Protein AF-A0A1E1VZU5-F1 (afdb_monomer_lite)

Sequence (219 aa):
ENIARAKTIVSRLTANGGTNIASALNVAVDLIQKGIGWTPETTPANATSDNEAPRALPQEEKTAETTTETPKVEKPEQTELTKPDNKDDDKIKLEPIIIFLTDGDPTVGETDPARIITRLSEKNYGENKATIFSLAFGEDADRKFLRKLSLRNEGFMRHIYEAADAALQLRDFYRQVSSPLLADVHFQYPKDQVKEGSVTKNKFRAVYAGSETVVAGYP

Radius of gyration: 27.51 Å; chains: 1; bounding box: 80×67×63 Å

Organism: Pectinophora gossypiella (NCBI:txid13191)

Secondary structure (DSSP, 8-state):
-HHHHHHHHHTT----S---HHHHHHHHHHHHHT-TTPPP----S---------------------------------------------------EEEEEESS---SS---HHHHHHHHHHHS-STTPPEEEEEEETTTS-HHHHHHHHHHTT--EEEE-SSTTHHHHHHHHHHHHSS-SEEEEE----TTTS-TTT----EEEEE-TT---------

Foldseek 3Di:
DVVVVVVVVVVPDDDDDFAAPLVVLLVVLVVLVCPPPDDPPPDDDDDDDDDDDDDDDDDDDDDDDDDDDDDDDDDDDDDDDDDDPPPDPPPPQDAAAAEEEDQAAGDDDDRPLVVSLVVSLVSQDDPRRHQYEYEHEDDHYPLVSRQSSRVSRVHGYDYAYPDPCSVVVVVVVCVQAVDFPDAFFADDDDCVFFPPPQKDDRTDGGHTHPDDDDIDTHD

Structure (mmCIF, N/CA/C/O backbone):
data_AF-A0A1E1VZU5-F1
#
_entry.id   AF-A0A1E1VZU5-F1
#
loop_
_atom_site.group_PDB
_atom_site.id
_atom_site.type_symbol
_atom_site.label_atom_id
_atom_site.label_alt_id
_atom_site.label_comp_id
_atom_site.label_asym_id
_atom_site.label_entity_id
_atom_site.label_seq_id
_atom_site.pdbx_PDB_ins_code
_atom_site.Cartn_x
_atom_site.Cartn_y
_atom_site.Cartn_z
_atom_site.occupancy
_atom_site.B_iso_or_equiv
_atom_site.auth_seq_id
_atom_site.auth_comp_id
_atom_site.auth_asym_id
_atom_site.auth_atom_id
_atom_site.pdbx_PDB_model_num
ATOM 1 N N . GLU A 1 1 ? -16.166 3.015 -21.936 1.00 89.38 1 GLU A N 1
ATOM 2 C CA . GLU A 1 1 ? -15.075 3.821 -22.531 1.00 89.38 1 GLU A CA 1
ATOM 3 C C . GLU A 1 1 ? -13.782 3.788 -21.705 1.00 89.38 1 GLU A C 1
ATOM 5 O O . GLU A 1 1 ? -12.844 3.119 -22.121 1.00 89.38 1 GLU A O 1
ATOM 10 N N . ASN A 1 2 ? -13.729 4.414 -20.521 1.00 89.56 2 ASN A N 1
ATOM 11 C CA . ASN A 1 2 ? -12.487 4.640 -19.751 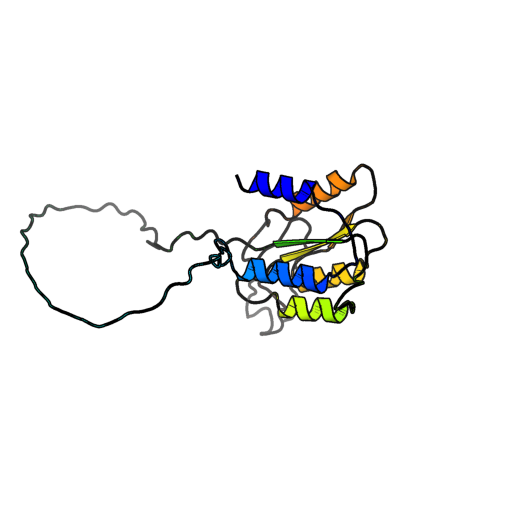1.00 89.56 2 ASN A CA 1
ATOM 12 C C . ASN A 1 2 ? -11.603 3.397 -19.506 1.00 89.56 2 ASN A C 1
ATOM 14 O O . ASN A 1 2 ? -10.387 3.490 -19.640 1.00 89.56 2 ASN A O 1
ATOM 18 N N . ILE A 1 3 ? -12.187 2.220 -19.241 1.00 91.38 3 ILE A N 1
ATOM 19 C CA . ILE A 1 3 ? -11.435 0.957 -19.066 1.00 91.38 3 ILE A CA 1
ATOM 20 C C . ILE A 1 3 ? -10.610 0.597 -20.318 1.00 91.38 3 ILE A C 1
ATOM 22 O O . ILE A 1 3 ? -9.498 0.087 -20.197 1.00 91.38 3 ILE A O 1
ATOM 26 N N . ALA A 1 4 ? -11.118 0.879 -21.523 1.00 92.44 4 ALA A N 1
ATOM 27 C CA . ALA A 1 4 ? -10.384 0.634 -22.764 1.00 92.44 4 ALA A CA 1
ATOM 28 C C . ALA A 1 4 ? -9.207 1.612 -22.917 1.00 92.44 4 ALA A C 1
ATOM 30 O O . ALA A 1 4 ? -8.098 1.174 -23.212 1.00 92.44 4 ALA A O 1
ATOM 31 N N . ARG A 1 5 ? -9.412 2.906 -22.612 1.00 93.00 5 ARG A N 1
ATOM 32 C CA . ARG A 1 5 ? -8.326 3.904 -22.569 1.00 93.00 5 ARG A CA 1
ATOM 33 C C . ARG A 1 5 ? -7.227 3.495 -21.584 1.00 93.00 5 ARG A C 1
ATOM 35 O O . ARG A 1 5 ? -6.059 3.503 -21.954 1.00 93.00 5 ARG A O 1
ATOM 42 N N . ALA A 1 6 ? -7.596 3.070 -20.374 1.00 91.25 6 ALA A N 1
ATOM 43 C CA . ALA A 1 6 ? -6.648 2.605 -19.361 1.00 91.25 6 ALA A CA 1
ATOM 44 C C . ALA A 1 6 ? -5.824 1.397 -19.846 1.00 91.25 6 ALA A C 1
ATOM 46 O O . ALA A 1 6 ? -4.600 1.415 -19.741 1.00 91.25 6 ALA A O 1
ATOM 47 N N . LYS A 1 7 ? -6.465 0.390 -20.461 1.00 92.38 7 LYS A N 1
ATOM 48 C CA . LYS A 1 7 ? -5.762 -0.751 -21.078 1.00 92.38 7 LYS A CA 1
ATOM 49 C C . LYS A 1 7 ? -4.765 -0.307 -22.156 1.00 92.38 7 LYS A C 1
ATOM 51 O O . LYS A 1 7 ? -3.635 -0.782 -22.149 1.00 92.38 7 LYS A O 1
ATOM 56 N N . THR A 1 8 ? -5.153 0.622 -23.035 1.00 92.88 8 THR A N 1
ATOM 57 C CA . THR A 1 8 ? -4.277 1.169 -24.089 1.00 92.88 8 THR A CA 1
ATOM 58 C C . THR A 1 8 ? -3.113 2.001 -23.542 1.00 92.88 8 THR A C 1
ATOM 60 O O . THR A 1 8 ? -2.052 2.023 -24.161 1.00 92.88 8 THR A O 1
ATOM 63 N N . ILE A 1 9 ? -3.283 2.679 -22.402 1.00 92.50 9 ILE A N 1
ATOM 64 C CA . ILE A 1 9 ? -2.186 3.379 -21.715 1.00 92.50 9 ILE A CA 1
ATOM 65 C C . ILE A 1 9 ? -1.206 2.353 -21.140 1.00 92.50 9 ILE A C 1
ATOM 67 O O . ILE A 1 9 ? -0.022 2.406 -21.462 1.00 92.50 9 ILE A O 1
ATOM 71 N N . VAL A 1 10 ? -1.696 1.378 -20.363 1.00 90.56 10 VAL A N 1
ATOM 72 C CA . VAL A 1 10 ? -0.860 0.336 -19.738 1.00 90.56 10 VAL A CA 1
ATOM 73 C C . VAL A 1 10 ? -0.078 -0.462 -20.786 1.00 90.56 10 VAL A C 1
ATOM 75 O O . VAL A 1 10 ? 1.119 -0.669 -20.617 1.00 90.56 10 VAL A O 1
ATOM 78 N N . SER A 1 11 ? -0.698 -0.825 -21.915 1.00 90.62 11 SER A N 1
ATOM 79 C CA . SER A 1 11 ? -0.032 -1.549 -23.011 1.00 90.62 11 SER A CA 1
ATOM 80 C C . SER A 1 11 ? 1.000 -0.724 -23.801 1.00 90.62 11 SER A C 1
ATOM 82 O O . SER A 1 11 ? 1.506 -1.205 -24.813 1.00 90.62 11 SER A O 1
ATOM 84 N N . ARG A 1 12 ? 1.251 0.533 -23.417 1.00 92.88 12 ARG A N 1
ATOM 85 C CA . ARG A 1 12 ? 2.226 1.448 -24.038 1.00 92.88 12 ARG A CA 1
ATOM 86 C C . ARG A 1 12 ? 3.255 1.989 -23.041 1.00 92.88 12 ARG A C 1
ATOM 88 O O . ARG A 1 12 ? 4.098 2.790 -23.437 1.00 92.88 12 ARG A O 1
ATOM 95 N N . LEU A 1 13 ? 3.190 1.587 -21.770 1.00 90.12 13 LEU A N 1
ATOM 96 C CA . LEU A 1 13 ? 4.186 1.973 -20.774 1.00 90.12 13 LEU A CA 1
ATOM 97 C C . LEU A 1 13 ? 5.530 1.302 -21.082 1.00 90.12 13 LEU A C 1
ATOM 99 O O . LEU A 1 13 ? 5.588 0.116 -21.399 1.00 90.12 13 LEU A O 1
ATOM 103 N N . THR A 1 14 ? 6.611 2.066 -20.950 1.00 89.38 14 THR A N 1
ATOM 104 C CA . THR A 1 14 ? 7.990 1.586 -21.061 1.00 89.38 14 THR A CA 1
ATOM 105 C C . THR A 1 14 ? 8.771 2.052 -19.838 1.00 89.38 14 THR A C 1
ATOM 107 O O . THR A 1 14 ? 8.751 3.233 -19.493 1.00 89.38 14 THR A O 1
ATOM 110 N N . ALA A 1 15 ? 9.450 1.127 -19.159 1.00 85.81 15 ALA A N 1
ATOM 111 C CA . ALA A 1 15 ? 10.312 1.467 -18.033 1.00 85.81 15 ALA A CA 1
ATOM 112 C C . ALA A 1 15 ? 11.590 2.152 -18.543 1.00 85.81 15 ALA A C 1
ATOM 114 O O . ALA A 1 15 ? 12.241 1.658 -19.463 1.00 85.81 15 ALA A O 1
ATOM 115 N N . ASN A 1 16 ? 11.930 3.307 -17.971 1.00 89.50 16 ASN A N 1
ATOM 116 C CA . ASN A 1 16 ? 13.172 4.034 -18.227 1.00 89.50 16 ASN A CA 1
ATOM 117 C C . ASN A 1 16 ? 13.477 4.988 -17.056 1.00 89.50 16 ASN A C 1
ATOM 119 O O . ASN A 1 16 ? 12.602 5.277 -16.240 1.00 89.50 16 ASN A O 1
ATOM 123 N N . GLY A 1 17 ? 14.718 5.474 -16.973 1.00 93.06 17 GLY A N 1
ATOM 124 C CA . GLY A 1 17 ? 15.166 6.322 -15.867 1.00 93.06 17 GLY A CA 1
ATOM 125 C C . GLY A 1 17 ? 15.422 5.526 -14.585 1.00 93.06 17 GLY A C 1
ATOM 126 O O . GLY A 1 17 ? 16.003 4.446 -14.636 1.00 93.06 17 GLY A O 1
ATOM 127 N N . GLY A 1 18 ? 15.020 6.082 -13.440 1.00 94.06 18 GLY A N 1
ATOM 128 C CA . GLY A 1 18 ? 15.185 5.471 -12.119 1.00 94.06 18 GLY A CA 1
ATOM 129 C C . GLY A 1 18 ? 13.977 5.699 -11.206 1.00 94.06 18 GLY A C 1
ATOM 130 O O . GLY A 1 18 ? 13.083 6.497 -11.496 1.00 94.06 18 GLY A O 1
ATOM 131 N N . THR A 1 19 ? 13.949 4.978 -10.091 1.00 95.81 19 THR A N 1
ATOM 132 C CA . THR A 1 19 ? 12.754 4.719 -9.282 1.00 95.81 19 THR A CA 1
ATOM 133 C C . THR A 1 19 ? 12.467 5.857 -8.298 1.00 95.81 19 THR A C 1
ATOM 135 O O . THR A 1 19 ? 13.146 5.996 -7.281 1.00 95.81 19 THR A O 1
ATOM 138 N N . ASN A 1 20 ? 11.430 6.661 -8.559 1.00 97.19 20 ASN A N 1
ATOM 139 C CA . ASN A 1 20 ? 10.987 7.744 -7.666 1.00 97.19 20 ASN A CA 1
ATOM 140 C C . ASN A 1 20 ? 9.699 7.374 -6.910 1.00 97.19 20 ASN A C 1
ATOM 142 O O . ASN A 1 20 ? 8.607 7.874 -7.198 1.00 97.19 20 ASN A O 1
ATOM 146 N N . ILE A 1 21 ? 9.844 6.479 -5.928 1.00 97.62 21 ILE A N 1
ATOM 147 C CA . ILE A 1 21 ? 8.736 5.960 -5.106 1.00 97.62 21 ILE A CA 1
ATOM 148 C C . ILE A 1 21 ? 8.005 7.095 -4.371 1.00 97.62 21 ILE A C 1
ATOM 150 O O . ILE A 1 21 ? 6.775 7.118 -4.319 1.00 97.62 21 ILE A O 1
ATOM 154 N N . ALA A 1 22 ? 8.752 8.073 -3.849 1.00 97.44 22 ALA A N 1
ATOM 155 C CA . ALA A 1 22 ? 8.197 9.209 -3.121 1.00 97.44 22 ALA A CA 1
ATOM 156 C C . ALA A 1 22 ? 7.243 10.052 -3.983 1.00 97.44 22 ALA A C 1
ATOM 158 O O . ALA A 1 22 ? 6.156 10.407 -3.530 1.00 97.44 22 ALA A O 1
ATOM 159 N N . SER A 1 23 ? 7.626 10.368 -5.224 1.00 97.38 23 SER A N 1
ATOM 160 C CA . SER A 1 23 ? 6.779 11.133 -6.147 1.00 97.38 23 SER A CA 1
ATOM 161 C C . SER A 1 23 ? 5.547 10.332 -6.573 1.00 97.38 23 SER A C 1
ATOM 163 O O . SER A 1 23 ? 4.428 10.833 -6.474 1.00 97.38 23 SER A O 1
ATOM 165 N N . ALA A 1 24 ? 5.728 9.061 -6.952 1.00 96.75 24 ALA A N 1
ATOM 166 C CA . ALA A 1 24 ? 4.633 8.195 -7.391 1.00 96.75 24 ALA A CA 1
ATOM 167 C C . ALA A 1 24 ? 3.532 8.052 -6.322 1.00 96.75 24 ALA A C 1
ATOM 169 O O . ALA A 1 24 ? 2.346 8.215 -6.618 1.00 96.75 24 ALA A O 1
ATOM 170 N N . LEU A 1 25 ? 3.921 7.814 -5.066 1.00 97.44 25 LEU A N 1
ATOM 171 C CA . LEU A 1 25 ? 2.980 7.687 -3.952 1.00 97.44 25 LEU A CA 1
ATOM 172 C C . LEU A 1 25 ? 2.347 9.029 -3.555 1.00 97.44 25 LEU A C 1
ATOM 174 O O . LEU A 1 25 ? 1.157 9.068 -3.247 1.00 97.44 25 LEU A O 1
ATOM 178 N N . ASN A 1 26 ? 3.094 10.138 -3.624 1.00 96.62 26 ASN A N 1
ATOM 179 C CA . ASN A 1 26 ? 2.531 11.473 -3.405 1.00 96.62 26 ASN A CA 1
ATOM 180 C C . ASN A 1 26 ? 1.424 11.801 -4.415 1.00 96.62 26 ASN A C 1
ATOM 182 O O . ASN A 1 26 ? 0.368 12.270 -3.990 1.00 96.62 26 ASN A O 1
ATOM 186 N N . VAL A 1 27 ? 1.647 11.517 -5.705 1.00 96.62 27 VAL A N 1
ATOM 187 C CA . VAL A 1 27 ? 0.664 11.723 -6.784 1.00 96.62 27 VAL A CA 1
ATOM 188 C C . VAL A 1 27 ? -0.555 10.813 -6.607 1.00 96.62 27 VAL A C 1
ATOM 190 O O . VAL A 1 27 ? -1.681 11.262 -6.811 1.00 96.62 27 VAL A O 1
ATOM 193 N N . ALA A 1 28 ? -0.364 9.560 -6.181 1.00 96.00 28 ALA A N 1
ATOM 194 C CA . ALA A 1 28 ? -1.476 8.655 -5.886 1.00 96.00 28 ALA A CA 1
ATOM 195 C C . ALA A 1 28 ? -2.378 9.187 -4.753 1.00 96.00 28 ALA A C 1
ATOM 197 O O . ALA A 1 28 ? -3.602 9.150 -4.880 1.00 96.00 28 ALA A O 1
ATOM 198 N N . VAL A 1 29 ? -1.792 9.741 -3.684 1.00 95.50 29 VAL A N 1
ATOM 199 C CA . VAL A 1 29 ? -2.557 10.376 -2.595 1.00 95.50 29 VAL A CA 1
ATOM 200 C C . VAL A 1 29 ? -3.232 11.676 -3.059 1.00 95.50 29 VAL A C 1
ATOM 202 O O . VAL A 1 29 ? -4.406 11.869 -2.752 1.00 95.50 29 VAL A O 1
ATOM 205 N N . ASP A 1 30 ? -2.568 12.520 -3.861 1.00 94.38 30 ASP A N 1
ATOM 206 C CA . ASP A 1 30 ? -3.182 13.741 -4.427 1.00 94.38 30 ASP A CA 1
ATOM 207 C C . ASP A 1 30 ? -4.414 13.429 -5.291 1.00 94.38 30 ASP A C 1
ATOM 209 O O . ASP A 1 30 ? 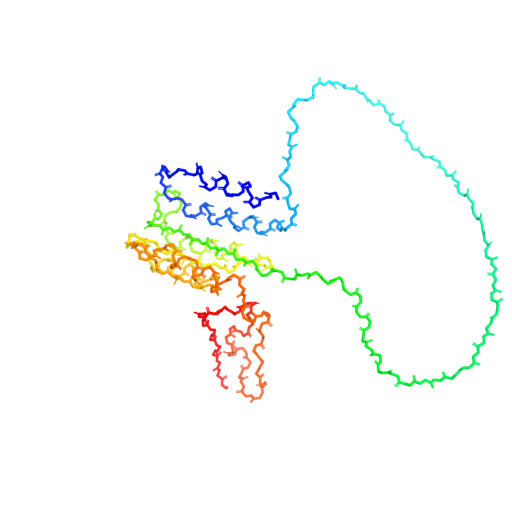-5.422 14.134 -5.231 1.00 94.38 30 ASP A O 1
ATOM 213 N N . LEU A 1 31 ? -4.350 12.367 -6.103 1.00 92.31 31 LEU A N 1
ATOM 214 C CA . LEU A 1 31 ? -5.464 11.935 -6.951 1.00 92.31 31 LEU A CA 1
ATOM 215 C C . LEU A 1 31 ? -6.663 11.439 -6.135 1.00 92.31 31 LEU A C 1
ATOM 217 O O . LEU A 1 31 ? -7.799 11.689 -6.528 1.00 92.31 31 LEU A O 1
ATOM 221 N N . ILE A 1 32 ? -6.427 10.785 -4.995 1.00 90.81 32 ILE A N 1
ATOM 222 C CA . ILE A 1 32 ? -7.499 10.349 -4.091 1.00 90.81 32 ILE A CA 1
ATOM 223 C C . ILE A 1 32 ? -8.079 11.539 -3.311 1.00 90.81 32 ILE A C 1
ATOM 225 O O . ILE A 1 32 ? -9.298 11.654 -3.187 1.00 90.81 32 ILE A O 1
ATOM 229 N N . GLN A 1 33 ? -7.239 12.466 -2.842 1.00 88.50 33 GLN A N 1
ATOM 230 C CA . GLN A 1 33 ? -7.682 13.654 -2.101 1.00 88.50 33 GLN A CA 1
ATOM 231 C C . GLN A 1 33 ? -8.552 14.597 -2.947 1.00 88.50 33 GLN A C 1
ATOM 233 O O . GLN A 1 33 ? -9.481 15.198 -2.410 1.00 88.50 33 GLN A O 1
ATOM 238 N N . LYS A 1 34 ? -8.320 14.659 -4.265 1.00 87.56 34 LYS A N 1
ATOM 239 C CA . LYS A 1 34 ? -9.178 15.367 -5.238 1.00 87.56 34 LYS A CA 1
ATOM 240 C C . LYS A 1 34 ? -10.589 14.783 -5.392 1.00 87.56 34 LYS A C 1
ATOM 242 O O . LYS A 1 34 ? -11.466 15.476 -5.902 1.00 87.56 34 LYS A O 1
ATOM 247 N N . GLY A 1 35 ? -10.815 13.543 -4.959 1.00 79.38 35 GLY A N 1
ATOM 248 C CA . GLY A 1 35 ? -12.117 12.884 -5.022 1.00 79.38 35 GLY A CA 1
ATOM 249 C C . GLY A 1 35 ? -12.560 12.459 -6.428 1.00 79.38 35 GLY A C 1
ATOM 250 O O . GLY A 1 35 ? -11.866 12.620 -7.434 1.00 79.38 35 GLY A O 1
ATOM 251 N N . ILE A 1 36 ? -13.751 11.863 -6.487 1.00 70.88 36 ILE A N 1
ATOM 252 C CA . ILE A 1 36 ? -14.327 11.305 -7.715 1.00 70.88 36 ILE A CA 1
ATOM 253 C C . ILE A 1 36 ? -15.027 12.417 -8.500 1.00 70.88 36 ILE A C 1
ATOM 255 O O . ILE A 1 36 ? -15.830 13.162 -7.948 1.00 70.88 36 ILE A O 1
ATOM 259 N N . GLY A 1 37 ? -14.743 12.501 -9.802 1.00 64.06 37 GLY A N 1
ATOM 260 C CA . GLY A 1 37 ? -15.292 13.530 -10.692 1.00 64.06 37 GLY A CA 1
ATOM 261 C C . GLY A 1 37 ? -14.353 14.709 -10.966 1.00 64.06 37 GLY A C 1
ATOM 262 O O . GLY A 1 37 ? -14.720 15.584 -11.744 1.00 64.06 37 GLY A O 1
ATOM 263 N N . TRP A 1 38 ? -13.137 14.728 -10.402 1.00 72.12 38 TRP A N 1
ATOM 264 C CA . TRP A 1 38 ? -12.138 15.747 -10.736 1.00 72.12 38 TRP A CA 1
ATOM 265 C C . TRP A 1 38 ? -11.767 15.710 -12.226 1.00 72.12 38 TRP A C 1
ATOM 267 O O . TRP A 1 38 ? -11.190 14.734 -12.715 1.00 72.12 38 TRP A O 1
ATOM 277 N N . THR A 1 39 ? -12.050 16.801 -12.935 1.00 60.19 39 THR A N 1
ATOM 278 C CA . THR A 1 39 ? -11.514 17.074 -14.272 1.00 60.19 39 THR A CA 1
ATOM 279 C C . THR A 1 39 ? -10.278 17.969 -14.164 1.00 60.19 39 THR A C 1
ATOM 281 O O . THR A 1 39 ? -10.316 18.940 -13.405 1.00 60.19 39 THR A O 1
ATOM 284 N N . PRO A 1 40 ? -9.200 17.716 -14.928 1.00 66.50 40 PRO A N 1
ATOM 285 C CA . PRO A 1 40 ? -8.115 18.682 -15.052 1.00 66.50 40 PRO A CA 1
ATOM 286 C C . PRO A 1 40 ? -8.632 19.975 -15.688 1.00 66.50 40 PRO A C 1
ATOM 288 O O . PRO A 1 40 ? -9.452 19.931 -16.605 1.00 66.50 40 PRO A O 1
ATOM 291 N N . GLU A 1 41 ? -8.125 21.119 -15.232 1.00 54.81 41 GLU A N 1
ATOM 292 C CA . GLU A 1 41 ? -8.390 22.408 -15.869 1.00 54.81 41 GLU A CA 1
ATOM 293 C C . GLU A 1 41 ? -7.805 22.402 -17.286 1.00 54.81 41 GLU A C 1
ATOM 295 O O . GLU A 1 41 ? -6.589 22.382 -17.488 1.00 54.81 41 GLU A O 1
ATOM 300 N N . THR A 1 42 ? -8.678 22.383 -18.292 1.00 42.59 42 THR A N 1
ATOM 301 C CA . THR A 1 42 ? -8.278 22.477 -19.695 1.00 42.59 42 THR A CA 1
ATOM 302 C C . THR A 1 42 ? -8.050 23.939 -20.055 1.00 42.59 42 THR A C 1
ATOM 304 O O . THR A 1 42 ? -8.956 24.589 -20.577 1.00 42.59 42 THR A O 1
ATOM 307 N N . THR A 1 43 ? -6.852 24.462 -19.785 1.00 31.78 43 THR A N 1
ATOM 308 C CA . THR A 1 43 ? -6.431 25.787 -20.264 1.00 31.78 43 THR A CA 1
ATOM 309 C C . THR A 1 43 ? -6.602 25.859 -21.787 1.00 31.78 43 THR A C 1
ATOM 311 O O . THR A 1 43 ? -5.922 25.110 -22.497 1.00 31.78 43 THR A O 1
ATOM 314 N N . PRO A 1 44 ? -7.484 26.722 -22.327 1.00 38.38 44 PRO A N 1
ATOM 315 C CA . PRO A 1 44 ? -7.652 26.842 -23.768 1.00 38.38 44 PRO A CA 1
ATOM 316 C C . PRO A 1 44 ? -6.400 27.466 -24.386 1.00 38.38 44 PRO A C 1
ATOM 318 O O . PRO A 1 44 ? -5.951 28.530 -23.960 1.00 38.38 44 PRO A O 1
ATOM 321 N N . ALA A 1 45 ? -5.839 26.824 -25.408 1.00 38.00 45 ALA A N 1
ATOM 322 C CA . ALA A 1 45 ? -4.784 27.435 -26.201 1.00 38.00 45 ALA A CA 1
ATOM 323 C C . ALA A 1 45 ? -5.394 28.481 -27.152 1.00 38.00 45 ALA A C 1
ATOM 325 O O . ALA A 1 45 ? -6.238 28.139 -27.976 1.00 38.00 45 ALA A O 1
ATOM 326 N N . ASN A 1 46 ? -4.899 29.718 -27.059 1.00 34.31 46 ASN A N 1
ATOM 327 C CA . ASN A 1 46 ? -5.205 30.887 -27.895 1.00 34.31 46 ASN A CA 1
ATOM 328 C C . ASN A 1 46 ? -6.646 31.435 -27.869 1.00 34.31 46 ASN A C 1
ATOM 330 O O . ASN A 1 46 ? -7.540 30.932 -28.544 1.00 34.31 46 ASN A O 1
ATOM 334 N N . ALA A 1 47 ? -6.790 32.619 -27.269 1.00 31.80 47 ALA A N 1
ATOM 335 C CA . ALA A 1 47 ? -7.615 33.698 -27.814 1.00 31.80 47 ALA A CA 1
ATOM 336 C C . ALA A 1 47 ? -6.998 35.050 -27.407 1.00 31.80 47 ALA A C 1
ATOM 338 O O . ALA A 1 47 ? -6.956 35.374 -26.223 1.00 31.80 47 ALA A O 1
ATOM 339 N N . THR A 1 48 ? -6.512 35.827 -28.379 1.00 31.16 48 THR A N 1
ATOM 340 C CA . THR A 1 48 ? -5.976 37.182 -28.158 1.00 31.16 48 THR A CA 1
ATOM 341 C C . THR A 1 48 ? -6.816 38.181 -28.944 1.00 31.16 48 THR A C 1
ATOM 343 O O . THR A 1 48 ? -6.673 38.258 -30.162 1.00 31.16 48 THR A O 1
ATOM 346 N N . SER A 1 49 ? -7.674 38.937 -28.257 1.00 32.78 49 SER A N 1
ATOM 347 C CA . SER A 1 49 ? -8.324 40.144 -28.790 1.00 32.78 49 SER A CA 1
ATOM 348 C C . SER A 1 49 ? -8.961 40.970 -27.662 1.00 32.78 49 SER A C 1
ATOM 350 O O . SER A 1 49 ? -10.000 40.591 -27.129 1.00 32.78 49 SER A O 1
ATOM 352 N N . ASP A 1 50 ? -8.264 42.040 -27.289 1.00 28.45 50 ASP A N 1
ATOM 353 C CA . ASP A 1 50 ? -8.703 43.388 -26.883 1.00 28.45 50 ASP A CA 1
ATOM 354 C C . ASP A 1 50 ? -10.157 43.661 -26.419 1.00 28.45 50 ASP A C 1
ATOM 356 O O . ASP A 1 50 ? -11.114 43.239 -27.054 1.00 28.45 50 ASP A O 1
ATOM 360 N N . ASN A 1 51 ? -10.262 44.490 -25.360 1.00 29.28 51 ASN A N 1
ATOM 361 C CA . ASN A 1 51 ? -11.285 45.513 -25.020 1.00 29.28 51 ASN A CA 1
ATOM 362 C C . ASN A 1 51 ? -12.744 45.328 -25.517 1.00 29.28 51 ASN A C 1
ATOM 364 O O . ASN A 1 51 ? -13.011 45.190 -26.700 1.00 29.28 51 ASN A O 1
ATOM 368 N N . GLU A 1 52 ? -13.779 45.503 -24.689 1.00 27.58 52 GLU A N 1
ATOM 369 C CA . GLU A 1 52 ? -14.120 46.772 -24.013 1.00 27.58 52 GLU A CA 1
ATOM 370 C C . GLU A 1 52 ? -15.261 46.562 -22.976 1.00 27.58 52 GLU A C 1
ATOM 372 O O . GLU A 1 52 ? -15.891 45.507 -22.935 1.00 27.58 52 GLU A O 1
ATOM 377 N N . ALA A 1 53 ? -15.554 47.558 -22.129 1.00 27.89 53 ALA A N 1
ATOM 378 C CA . ALA A 1 53 ? -16.677 47.558 -21.175 1.00 27.89 53 ALA A CA 1
ATOM 379 C C . ALA A 1 53 ? -17.389 48.928 -21.199 1.00 27.89 53 ALA A C 1
ATOM 381 O O . ALA A 1 53 ? -16.700 49.931 -21.403 1.00 27.89 53 ALA A O 1
ATOM 382 N N . PRO A 1 54 ? -18.717 49.031 -20.931 1.00 37.28 54 PRO A N 1
ATOM 383 C CA . PRO A 1 54 ? -19.148 49.163 -19.525 1.00 37.28 54 PRO A CA 1
ATOM 384 C C . PRO A 1 54 ? -20.595 48.723 -19.143 1.00 37.28 54 PRO A C 1
ATOM 386 O O . PRO A 1 54 ? -21.507 48.706 -19.956 1.00 37.28 54 PRO A O 1
ATOM 389 N N . ARG A 1 55 ? -20.795 48.512 -17.826 1.00 25.77 55 ARG A N 1
ATOM 390 C CA . ARG A 1 55 ? -21.983 48.831 -16.976 1.00 25.77 55 ARG A CA 1
ATOM 391 C C . ARG A 1 55 ? -23.427 48.646 -17.514 1.00 25.77 55 ARG A C 1
ATOM 393 O O . ARG A 1 55 ? -23.867 49.456 -18.319 1.00 25.77 55 ARG A O 1
ATOM 400 N N . ALA A 1 56 ? -24.240 47.841 -16.805 1.00 25.30 56 ALA A N 1
ATOM 401 C CA . ALA A 1 56 ? -25.44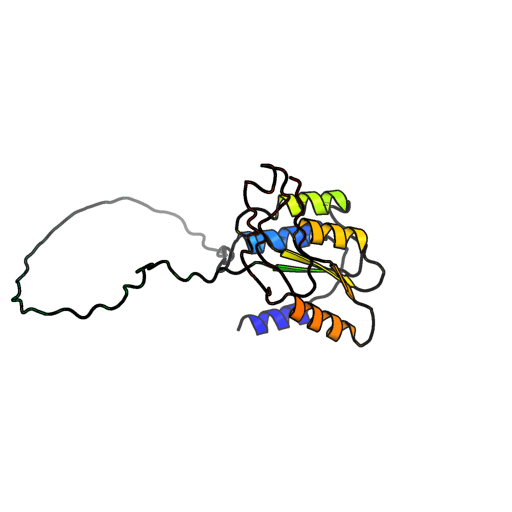1 48.310 -16.062 1.00 25.30 56 ALA A CA 1
ATOM 402 C C . ALA A 1 56 ? -26.152 47.198 -15.237 1.00 25.30 56 ALA A C 1
ATOM 404 O O . ALA A 1 56 ? -26.027 46.014 -15.533 1.00 25.30 56 ALA A O 1
ATOM 405 N N . LEU A 1 57 ? -26.919 47.619 -14.222 1.00 23.52 57 LEU A N 1
ATOM 406 C CA . LEU A 1 57 ? -27.910 46.898 -13.390 1.00 23.52 57 LEU A CA 1
ATOM 407 C C . LEU A 1 57 ? -28.916 47.960 -12.870 1.00 23.52 57 LEU A C 1
ATOM 409 O O . LEU A 1 57 ? -28.540 49.136 -12.856 1.00 23.52 57 LEU A O 1
ATOM 413 N N . PRO A 1 58 ? -30.066 47.609 -12.257 1.00 39.72 58 PRO A N 1
ATOM 414 C CA . PRO A 1 58 ? -31.059 46.563 -12.567 1.00 39.72 58 PRO A CA 1
ATOM 415 C C . PRO A 1 58 ? -32.494 47.165 -12.674 1.00 39.72 58 PRO A C 1
ATOM 417 O O . PRO A 1 58 ? -32.665 48.352 -12.411 1.00 39.72 58 PRO A O 1
ATOM 420 N N . GLN A 1 59 ? -33.542 46.370 -12.954 1.00 25.75 59 GLN A N 1
ATOM 421 C CA . GLN A 1 59 ? -34.949 46.728 -12.639 1.00 25.75 59 GLN A CA 1
ATOM 422 C C . GLN A 1 59 ? -35.803 45.504 -12.235 1.00 25.75 59 GLN A C 1
ATOM 424 O O . GLN A 1 59 ? -35.417 44.363 -12.487 1.00 25.75 59 GLN A O 1
ATOM 429 N N . GLU A 1 60 ? -36.932 45.766 -11.567 1.00 26.31 60 GLU A N 1
ATOM 430 C CA . GLU A 1 60 ? -37.859 44.807 -10.937 1.00 26.31 60 GLU A CA 1
ATOM 431 C C . GLU A 1 60 ? -39.221 44.743 -11.662 1.00 26.31 60 GLU A C 1
ATOM 433 O O . GLU A 1 60 ? -39.596 45.721 -12.296 1.00 26.31 60 GLU A O 1
ATOM 438 N N . GLU A 1 61 ? -39.981 43.648 -11.480 1.00 25.83 61 GLU A N 1
ATOM 439 C CA . GLU A 1 61 ? -41.428 43.577 -11.124 1.00 25.83 61 GLU A CA 1
ATOM 440 C C . GLU A 1 61 ? -41.820 42.076 -10.984 1.00 25.83 61 GLU A C 1
ATOM 442 O O . GLU A 1 61 ? -41.297 41.232 -11.706 1.00 25.83 61 GLU A O 1
ATOM 447 N N . LYS A 1 62 ? -42.475 41.604 -9.904 1.00 24.48 62 LYS A N 1
ATOM 448 C CA . LYS A 1 62 ? -43.938 41.568 -9.623 1.00 24.48 62 LYS A CA 1
ATOM 449 C C . LYS A 1 62 ? -44.754 40.948 -10.780 1.00 24.48 62 LYS A C 1
ATOM 451 O O . LYS A 1 62 ? -44.642 41.383 -11.913 1.00 24.48 62 LYS A O 1
ATOM 456 N N . THR A 1 63 ? -45.610 39.938 -10.576 1.00 23.64 63 THR A N 1
ATOM 457 C CA . THR A 1 63 ? -46.799 39.964 -9.694 1.00 23.64 63 THR A CA 1
ATOM 458 C C . THR A 1 63 ? -47.347 38.545 -9.388 1.00 23.64 63 THR A C 1
ATOM 460 O O . THR A 1 63 ? -47.265 37.668 -10.238 1.00 23.64 63 THR A O 1
ATOM 463 N N . ALA A 1 64 ? -47.854 38.370 -8.156 1.00 26.03 64 ALA A N 1
ATOM 464 C CA . ALA A 1 64 ? -49.070 37.684 -7.638 1.00 26.03 64 ALA A CA 1
ATOM 465 C C . ALA A 1 64 ? -50.011 36.854 -8.587 1.00 26.03 64 ALA A C 1
ATOM 467 O O . ALA A 1 64 ? -49.999 37.070 -9.791 1.00 26.03 64 ALA A O 1
ATOM 468 N N . GLU A 1 65 ? -50.920 35.948 -8.148 1.00 26.33 65 GLU A N 1
ATOM 469 C CA . GLU A 1 65 ? -51.460 35.609 -6.799 1.00 26.33 65 GLU A CA 1
ATOM 470 C C . GLU A 1 65 ? -52.318 34.290 -6.764 1.00 26.33 65 GLU A C 1
ATOM 472 O O . GLU A 1 65 ? -52.573 33.712 -7.815 1.00 26.33 65 GLU A O 1
ATOM 477 N N . THR A 1 66 ? -52.801 33.874 -5.569 1.00 21.88 66 THR A N 1
ATOM 478 C CA . THR A 1 66 ? -54.104 33.190 -5.241 1.00 21.88 66 THR A CA 1
ATOM 479 C C . THR A 1 66 ? -54.552 31.941 -6.058 1.00 21.88 66 THR A C 1
ATOM 481 O O . THR A 1 66 ? -54.966 32.069 -7.203 1.00 21.88 66 THR A O 1
ATOM 484 N N . THR A 1 67 ? -54.428 30.672 -5.614 1.00 23.61 67 THR A N 1
ATOM 485 C CA . THR A 1 67 ? -55.143 29.867 -4.562 1.00 23.61 67 THR A CA 1
ATOM 486 C C . THR A 1 67 ? -56.637 29.511 -4.772 1.00 23.61 67 THR A C 1
ATOM 488 O O . THR A 1 67 ? -57.457 30.336 -5.160 1.00 23.61 67 THR A O 1
ATOM 491 N N . THR A 1 68 ? -57.016 28.257 -4.451 1.00 23.64 68 THR A N 1
ATOM 492 C CA . THR A 1 68 ? -58.382 27.816 -4.044 1.00 23.64 68 THR A CA 1
ATOM 493 C C . THR A 1 68 ? -58.337 26.413 -3.390 1.00 23.64 68 THR A C 1
ATOM 495 O O . THR A 1 68 ? -57.386 25.669 -3.621 1.00 23.64 68 THR A O 1
ATOM 498 N N . GLU A 1 69 ? -59.322 26.044 -2.552 1.00 25.42 69 GLU A N 1
ATOM 499 C CA . GLU A 1 69 ? -59.180 24.987 -1.520 1.00 25.42 69 GLU A CA 1
ATOM 500 C C . GLU A 1 69 ? -60.307 23.921 -1.452 1.00 25.42 69 GLU A C 1
ATOM 502 O O . GLU A 1 69 ? -61.462 24.287 -1.286 1.00 25.42 69 GLU A O 1
ATOM 507 N N . THR A 1 70 ? -59.922 22.629 -1.367 1.00 26.94 70 THR A N 1
ATOM 508 C CA . THR A 1 70 ? -60.552 21.494 -0.608 1.00 26.94 70 THR A CA 1
ATOM 509 C C . THR A 1 70 ? -62.051 21.123 -0.877 1.00 26.94 70 THR A C 1
ATOM 511 O O . THR A 1 70 ? -62.713 21.845 -1.617 1.00 26.94 70 THR A O 1
ATOM 514 N N . PRO A 1 71 ? -62.603 19.947 -0.440 1.00 29.69 71 PRO A N 1
ATOM 515 C CA . PRO A 1 71 ? -62.756 19.515 0.966 1.00 29.69 71 PRO A CA 1
ATOM 516 C C . PRO A 1 71 ? -62.426 18.029 1.305 1.00 29.69 71 PRO A C 1
ATOM 518 O O . PRO A 1 71 ? -62.218 17.167 0.458 1.00 29.69 71 PRO A O 1
ATOM 521 N N . LYS A 1 72 ? -62.398 17.782 2.621 1.00 26.25 72 LYS A N 1
ATOM 522 C CA . LYS A 1 72 ? -61.935 16.631 3.431 1.00 26.25 72 LYS A CA 1
ATOM 523 C C . LYS A 1 72 ? -62.894 15.414 3.515 1.00 26.25 72 LYS A C 1
ATOM 525 O O . LYS A 1 72 ? -64.103 15.616 3.530 1.00 26.25 72 LYS A O 1
ATOM 530 N N . VAL A 1 73 ? -62.364 14.196 3.747 1.00 27.73 73 VAL A N 1
ATOM 531 C CA . VAL A 1 73 ? -63.070 13.020 4.344 1.00 27.73 73 VAL A CA 1
ATOM 532 C C . VAL A 1 73 ? -62.099 12.203 5.234 1.00 27.73 73 VAL A C 1
ATOM 534 O O . VAL A 1 73 ? -60.911 12.136 4.932 1.00 27.73 73 VAL A O 1
ATOM 537 N N . GLU A 1 74 ? -62.591 11.588 6.320 1.00 24.97 74 GLU A N 1
ATOM 538 C CA . GLU A 1 74 ? -61.861 10.780 7.334 1.00 24.97 74 GLU A CA 1
ATOM 539 C C . GLU A 1 74 ? -62.725 9.562 7.757 1.00 24.97 74 GLU A C 1
ATOM 541 O O . GLU A 1 74 ? -63.930 9.580 7.514 1.00 24.97 74 GLU A O 1
ATOM 546 N N . LYS A 1 75 ? -62.263 8.485 8.419 1.00 25.56 75 LYS A N 1
ATOM 547 C CA . LYS A 1 75 ? -60.923 8.029 8.891 1.00 25.56 75 LYS A CA 1
ATOM 548 C C . LYS A 1 75 ? -60.779 6.525 8.457 1.00 25.56 75 LYS A C 1
ATOM 550 O O . LYS A 1 75 ? -61.194 6.297 7.321 1.00 25.56 75 LYS A O 1
ATOM 555 N N . PRO A 1 76 ? -60.323 5.473 9.203 1.00 26.41 76 PRO A N 1
ATOM 556 C CA . PRO A 1 76 ? -59.660 5.311 10.515 1.00 26.41 76 PRO A CA 1
ATOM 557 C C . PRO A 1 76 ? -58.173 4.883 10.400 1.00 26.41 76 PRO A C 1
ATOM 559 O O . PRO A 1 76 ? -57.604 4.887 9.314 1.00 26.41 76 PRO A O 1
ATOM 562 N N . GLU A 1 77 ? -57.537 4.511 11.516 1.00 28.95 77 GLU A N 1
ATOM 563 C CA . GLU A 1 77 ? -56.186 3.923 11.552 1.00 28.95 77 GLU A CA 1
ATOM 564 C C . GLU A 1 77 ? -56.109 2.421 11.210 1.00 28.95 77 GLU A C 1
ATOM 566 O O . GLU A 1 77 ? -56.971 1.629 11.592 1.00 28.95 77 GLU A O 1
ATOM 571 N N . GLN A 1 78 ? -54.959 2.018 10.654 1.00 27.50 78 GLN A N 1
ATOM 572 C CA . GLN A 1 78 ? -54.260 0.787 11.045 1.00 27.50 78 GLN A CA 1
ATOM 573 C C . GLN A 1 78 ? -52.798 1.133 11.374 1.00 27.50 78 GLN A C 1
ATOM 575 O O . GLN A 1 78 ? -52.210 2.011 10.744 1.00 27.50 78 GLN A O 1
ATOM 580 N N . THR A 1 79 ? -52.229 0.483 12.389 1.00 30.36 79 THR A N 1
ATOM 581 C CA . THR A 1 79 ? -50.939 0.876 12.980 1.00 30.36 79 THR A CA 1
ATOM 582 C C . THR A 1 79 ? -49.776 0.076 12.391 1.00 30.36 79 THR A C 1
ATOM 584 O O . THR A 1 79 ? -49.440 -0.991 12.902 1.00 30.36 79 THR A O 1
ATOM 587 N N . GLU A 1 80 ? -49.124 0.599 11.352 1.00 28.84 80 GLU A N 1
ATOM 588 C CA . GLU A 1 80 ? -47.801 0.114 10.929 1.00 28.84 80 GLU A CA 1
ATOM 589 C C . GLU A 1 80 ? -46.671 0.872 11.643 1.00 28.84 80 GLU A C 1
ATOM 591 O O . GLU A 1 80 ? -46.799 2.052 11.976 1.00 28.84 80 GLU A O 1
ATOM 596 N N . LEU A 1 81 ? -45.544 0.193 11.888 1.00 29.58 81 LEU A N 1
ATOM 597 C CA . LEU A 1 81 ? -44.375 0.812 12.511 1.00 29.58 81 LEU A CA 1
ATOM 598 C C . LEU A 1 81 ? -43.703 1.763 11.513 1.00 29.58 81 LEU A C 1
ATOM 600 O O . LEU A 1 81 ? -43.129 1.326 10.514 1.00 29.58 81 LEU A O 1
ATOM 604 N N . THR A 1 82 ? -43.724 3.060 11.816 1.00 24.83 82 THR A N 1
ATOM 605 C CA . THR A 1 82 ? -43.030 4.088 11.033 1.00 24.83 82 THR A CA 1
ATOM 606 C C . THR A 1 82 ? -41.529 3.812 10.992 1.00 24.83 82 THR A C 1
ATOM 608 O O . THR A 1 82 ? -40.837 3.919 12.008 1.00 24.83 82 THR A O 1
ATOM 611 N N . LYS A 1 83 ? -41.009 3.501 9.801 1.00 35.28 83 LYS A N 1
ATOM 612 C CA . LYS A 1 83 ? -39.573 3.605 9.513 1.00 35.28 83 LYS A CA 1
ATOM 613 C C . LYS A 1 83 ? -39.150 5.074 9.689 1.00 35.28 83 LYS A C 1
ATOM 615 O O . LYS A 1 83 ? -39.944 5.950 9.348 1.00 35.28 83 LYS A O 1
ATOM 620 N N . PRO A 1 84 ? -37.941 5.372 10.191 1.00 32.91 84 PRO A N 1
ATOM 621 C CA . PRO A 1 84 ? -37.452 6.745 10.225 1.00 32.91 84 PRO A CA 1
ATOM 622 C C . PRO A 1 84 ? -37.211 7.260 8.797 1.00 32.91 84 PRO A C 1
ATOM 624 O O . PRO A 1 84 ? -36.441 6.663 8.044 1.00 32.91 84 PRO A O 1
ATOM 627 N N . ASP A 1 85 ? -37.856 8.372 8.437 1.00 35.84 85 ASP A N 1
ATOM 628 C CA . ASP A 1 85 ? -37.685 9.078 7.158 1.00 35.84 85 ASP A CA 1
ATOM 629 C C . ASP A 1 85 ? -36.352 9.854 7.104 1.00 35.84 85 ASP A C 1
ATOM 631 O O . ASP A 1 85 ? -36.315 11.084 7.006 1.00 35.84 85 ASP A O 1
ATOM 635 N N . ASN A 1 86 ? -35.224 9.141 7.136 1.00 37.25 86 ASN A N 1
ATOM 636 C CA . ASN A 1 86 ? -33.927 9.732 6.809 1.00 37.25 86 ASN A CA 1
ATOM 637 C C . ASN A 1 86 ? -33.756 9.799 5.286 1.00 37.25 86 ASN A C 1
ATOM 639 O O . ASN A 1 86 ? -33.220 8.891 4.653 1.00 37.25 86 ASN A O 1
ATOM 643 N N . LYS A 1 87 ? -34.196 10.920 4.700 1.00 38.31 87 LYS A N 1
ATOM 644 C CA . LYS A 1 87 ? -33.791 11.363 3.355 1.00 38.31 87 LYS A CA 1
ATOM 645 C C . LYS A 1 87 ? -32.378 11.958 3.379 1.00 38.31 87 LYS A C 1
ATOM 647 O O . LYS A 1 87 ? -32.178 13.107 2.992 1.00 38.31 87 LYS A O 1
ATOM 652 N N . ASP A 1 88 ? -31.417 11.173 3.845 1.00 45.12 88 ASP A N 1
ATOM 653 C CA . ASP A 1 88 ? -30.008 11.433 3.575 1.00 45.12 88 ASP A CA 1
ATOM 654 C C . ASP A 1 88 ? -29.678 10.823 2.206 1.00 45.12 88 ASP A C 1
ATOM 656 O O . ASP A 1 88 ? -30.080 9.694 1.919 1.00 45.12 88 ASP A O 1
ATOM 660 N N . ASP A 1 89 ? -28.981 11.565 1.339 1.00 45.78 89 ASP A N 1
ATOM 661 C CA . ASP A 1 89 ? -28.543 11.033 0.045 1.00 45.78 89 ASP A CA 1
ATOM 662 C C . ASP A 1 89 ? -27.676 9.787 0.270 1.00 45.78 89 ASP A C 1
ATOM 664 O O . ASP A 1 89 ? -26.656 9.868 0.960 1.00 45.78 89 ASP A O 1
ATOM 668 N N . ASP A 1 90 ? -28.037 8.665 -0.363 1.00 51.16 90 ASP A N 1
ATOM 669 C CA . ASP A 1 90 ? -27.350 7.367 -0.250 1.00 51.16 90 ASP A CA 1
ATOM 670 C C . ASP A 1 90 ? -26.016 7.370 -1.032 1.00 51.16 90 ASP A C 1
ATOM 672 O O . ASP A 1 90 ? -25.783 6.651 -2.011 1.00 51.16 90 ASP A O 1
ATOM 676 N N . LYS A 1 91 ? -25.131 8.294 -0.638 1.00 60.16 91 LYS A N 1
ATOM 677 C CA . LYS A 1 91 ? -23.779 8.469 -1.157 1.00 60.16 91 LYS A CA 1
ATOM 678 C C . LYS A 1 91 ? -22.960 7.247 -0.782 1.00 60.16 91 LYS A C 1
ATOM 680 O O . LYS A 1 91 ? -22.463 7.142 0.337 1.00 60.16 91 LYS A O 1
ATOM 685 N N . ILE A 1 92 ? -22.764 6.374 -1.768 1.00 62.88 92 ILE A N 1
ATOM 686 C CA . ILE A 1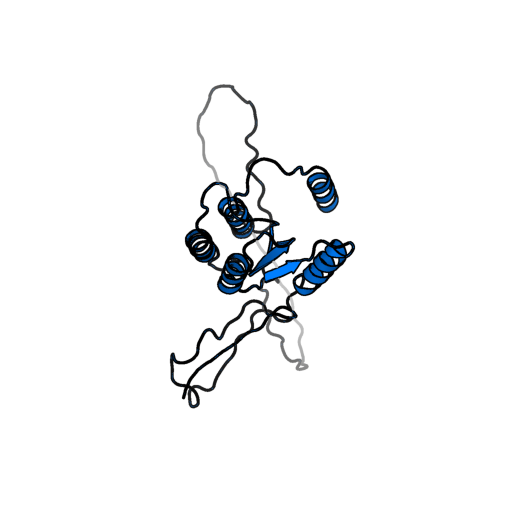 92 ? -21.886 5.205 -1.690 1.00 62.88 92 ILE A CA 1
ATOM 687 C C . ILE A 1 92 ? -20.521 5.632 -1.125 1.00 62.88 92 ILE A C 1
ATOM 689 O O . ILE A 1 92 ? -19.696 6.230 -1.821 1.00 62.88 92 ILE A O 1
ATOM 693 N N . LYS A 1 93 ? -20.292 5.325 0.155 1.00 74.31 93 LYS A N 1
ATOM 694 C CA . LYS A 1 93 ? -19.037 5.584 0.862 1.00 74.31 93 LYS A CA 1
ATOM 695 C C . LYS A 1 93 ? -17.987 4.602 0.350 1.00 74.31 93 LYS A C 1
ATOM 697 O O . LYS A 1 93 ? -17.984 3.429 0.712 1.00 74.31 93 LYS A O 1
ATOM 702 N N . LEU A 1 94 ? -17.128 5.083 -0.541 1.00 80.69 94 LEU A N 1
ATOM 703 C CA . LEU A 1 94 ? -16.076 4.291 -1.170 1.00 80.69 94 LEU A CA 1
ATOM 704 C C . LEU A 1 94 ? -14.790 4.386 -0.346 1.00 80.69 94 LEU A C 1
ATOM 706 O O . LEU A 1 94 ? -14.228 5.468 -0.200 1.00 80.69 94 LEU A O 1
ATOM 710 N N . GLU A 1 95 ? -14.313 3.250 0.161 1.00 86.44 95 GLU A N 1
ATOM 711 C CA . GLU A 1 95 ? -13.030 3.155 0.865 1.00 86.44 95 GLU A CA 1
ATOM 712 C C . GLU A 1 95 ? -11.868 3.228 -0.148 1.00 86.44 95 GLU A C 1
ATOM 714 O O . GLU A 1 95 ? -11.754 2.343 -1.006 1.00 86.44 95 GLU A O 1
ATOM 719 N N . PRO A 1 96 ? -11.000 4.262 -0.112 1.00 90.62 96 PRO A N 1
ATOM 720 C CA . PRO A 1 96 ? -9.950 4.412 -1.113 1.00 90.62 96 PRO A CA 1
ATOM 721 C C . PRO A 1 96 ? -8.804 3.421 -0.886 1.00 90.62 96 PRO A C 1
ATOM 723 O O . PRO A 1 96 ? -8.353 3.214 0.244 1.00 90.62 96 PRO A O 1
ATOM 726 N N . ILE A 1 97 ? -8.267 2.857 -1.971 1.00 92.81 97 ILE A N 1
ATOM 727 C CA . ILE A 1 97 ? -7.103 1.962 -1.927 1.00 92.81 97 ILE A CA 1
ATOM 728 C C . ILE A 1 97 ? -6.012 2.413 -2.901 1.00 92.81 97 ILE A C 1
ATOM 730 O O . ILE A 1 97 ? -6.293 2.819 -4.028 1.00 92.81 97 ILE A O 1
ATOM 734 N N . ILE A 1 98 ? -4.756 2.293 -2.474 1.00 96.00 98 ILE A N 1
ATOM 735 C CA . ILE A 1 98 ? -3.571 2.381 -3.331 1.00 96.00 98 ILE A CA 1
ATOM 736 C C . ILE A 1 98 ? -2.937 0.993 -3.355 1.00 96.00 98 ILE A C 1
ATOM 738 O O . ILE A 1 98 ? -2.639 0.421 -2.307 1.00 96.00 98 ILE A O 1
ATOM 742 N N . ILE A 1 99 ? -2.711 0.461 -4.554 1.00 97.06 99 ILE A N 1
ATOM 743 C CA . ILE A 1 99 ? -1.897 -0.736 -4.773 1.00 97.06 99 ILE A CA 1
ATOM 744 C C . ILE A 1 99 ? -0.613 -0.260 -5.446 1.00 97.06 99 ILE A C 1
ATOM 746 O O . ILE A 1 99 ? -0.637 0.179 -6.595 1.00 97.06 99 ILE A O 1
ATOM 750 N N . PHE A 1 100 ? 0.493 -0.309 -4.711 1.00 98.12 100 PHE A N 1
ATOM 751 C CA . PHE A 1 100 ? 1.816 0.064 -5.196 1.00 98.12 100 PHE A CA 1
ATOM 752 C C . PHE A 1 100 ? 2.615 -1.193 -5.553 1.00 98.12 100 PHE A C 1
ATOM 754 O O . PHE A 1 100 ? 2.594 -2.157 -4.795 1.00 98.12 100 PHE A O 1
ATOM 761 N N . LEU A 1 101 ? 3.315 -1.188 -6.688 1.00 97.31 101 LEU A N 1
ATOM 762 C CA . LEU A 1 101 ? 4.131 -2.300 -7.184 1.00 97.31 101 LEU A CA 1
ATOM 763 C C . LEU A 1 101 ? 5.526 -1.771 -7.522 1.00 97.31 101 LEU A C 1
ATOM 765 O O . LEU A 1 101 ? 5.635 -0.776 -8.236 1.00 97.31 101 LEU A O 1
ATOM 769 N N . THR A 1 102 ? 6.563 -2.432 -7.010 1.00 96.75 102 THR A N 1
ATOM 770 C CA . THR A 1 102 ? 7.966 -2.133 -7.325 1.00 96.75 102 THR A CA 1
ATOM 771 C C . THR A 1 102 ? 8.788 -3.421 -7.316 1.00 96.75 102 THR A C 1
ATOM 773 O O . THR A 1 102 ? 8.539 -4.317 -6.506 1.00 96.75 102 THR A O 1
ATOM 776 N N . ASP A 1 103 ? 9.740 -3.503 -8.233 1.00 95.81 103 ASP A N 1
ATOM 777 C CA . ASP A 1 103 ? 10.762 -4.546 -8.367 1.00 95.81 103 ASP A CA 1
ATOM 778 C C . ASP A 1 103 ? 12.045 -4.198 -7.594 1.00 95.81 103 ASP A C 1
ATOM 780 O O . ASP A 1 103 ? 12.691 -5.085 -7.043 1.00 95.81 103 ASP A O 1
ATOM 784 N N . GLY A 1 104 ? 12.365 -2.905 -7.474 1.00 95.81 104 GLY A N 1
ATOM 785 C CA . GLY A 1 104 ? 13.536 -2.413 -6.746 1.00 95.81 104 GLY A CA 1
ATOM 786 C C . GLY A 1 104 ? 13.282 -1.247 -5.784 1.00 95.81 104 GLY A C 1
ATOM 787 O O . GLY A 1 104 ? 12.153 -0.795 -5.563 1.00 95.81 104 GLY A O 1
ATOM 788 N N . ASP A 1 105 ? 14.388 -0.766 -5.218 1.00 97.06 105 ASP A N 1
ATOM 789 C CA . ASP A 1 105 ? 14.479 0.314 -4.229 1.00 97.06 105 ASP A CA 1
ATOM 790 C C . ASP A 1 105 ? 14.397 1.738 -4.834 1.00 97.06 105 ASP A C 1
ATOM 792 O O . ASP A 1 105 ? 14.594 1.931 -6.040 1.00 97.06 105 ASP A O 1
ATOM 796 N N . PRO A 1 106 ? 14.111 2.779 -4.019 1.00 97.00 106 PRO A N 1
ATOM 797 C CA . PRO A 1 106 ? 14.043 4.161 -4.491 1.00 97.00 106 PRO A CA 1
ATOM 798 C C . PRO A 1 106 ? 15.435 4.715 -4.834 1.00 97.00 106 PRO A C 1
ATOM 800 O O . PRO A 1 106 ? 16.296 4.861 -3.969 1.00 97.00 106 PRO A O 1
ATOM 803 N N . THR A 1 107 ? 15.637 5.097 -6.096 1.00 97.31 107 THR A N 1
ATOM 804 C CA . THR A 1 107 ? 16.920 5.595 -6.629 1.00 97.31 107 THR A CA 1
ATOM 805 C C . THR A 1 107 ? 16.878 7.050 -7.106 1.00 97.31 107 THR A C 1
ATOM 807 O O . THR A 1 107 ? 17.927 7.630 -7.379 1.00 97.31 107 THR A O 1
ATOM 810 N N . VAL A 1 108 ? 15.695 7.676 -7.183 1.00 97.56 108 VAL A N 1
ATOM 811 C CA . VAL A 1 108 ? 15.519 9.059 -7.665 1.00 97.56 108 VAL A CA 1
ATOM 812 C C . VAL A 1 108 ? 14.623 9.865 -6.722 1.00 97.56 108 VAL A C 1
ATOM 814 O O . VAL A 1 108 ? 13.531 9.432 -6.366 1.00 97.56 108 VAL A O 1
ATOM 817 N N . GLY A 1 109 ? 15.041 11.088 -6.380 1.00 97.19 109 GLY A N 1
ATOM 818 C CA . GLY A 1 109 ? 14.277 12.003 -5.525 1.00 97.19 109 GLY A CA 1
ATOM 819 C C . GLY A 1 109 ? 14.579 11.808 -4.039 1.00 97.19 109 GLY A C 1
ATOM 820 O O . GLY A 1 109 ? 15.736 11.843 -3.633 1.00 97.19 109 GLY A O 1
ATOM 821 N N . GLU A 1 110 ? 13.541 11.638 -3.218 1.00 97.62 110 GLU A N 1
ATOM 822 C CA . GLU A 1 110 ? 13.706 11.224 -1.820 1.00 97.62 110 GLU A CA 1
ATOM 823 C C . GLU A 1 110 ? 13.907 9.706 -1.783 1.00 97.62 110 GLU A C 1
ATOM 825 O O . GLU A 1 110 ? 13.008 8.961 -2.176 1.00 97.62 110 GLU A O 1
ATOM 830 N N . THR A 1 111 ? 15.078 9.263 -1.321 1.00 97.62 111 THR A N 1
ATOM 831 C CA . THR A 1 111 ? 15.476 7.847 -1.296 1.00 97.62 111 THR A CA 1
ATOM 832 C C . THR A 1 111 ? 15.540 7.247 0.109 1.00 97.62 111 THR A C 1
ATOM 834 O O . THR A 1 111 ? 15.592 6.029 0.231 1.00 97.62 111 THR A O 1
ATOM 837 N N . ASP A 1 112 ? 15.481 8.055 1.176 1.00 98.19 112 ASP A N 1
ATOM 838 C CA . ASP A 1 112 ? 15.463 7.564 2.561 1.00 98.19 112 ASP A CA 1
ATOM 839 C C . ASP A 1 112 ? 14.122 6.860 2.874 1.00 98.19 112 ASP A C 1
ATOM 841 O O . ASP A 1 112 ? 13.083 7.531 2.969 1.00 98.19 112 ASP A O 1
ATOM 845 N N . PRO A 1 113 ? 14.117 5.531 3.115 1.00 97.25 113 PRO A N 1
ATOM 846 C CA . PRO A 1 113 ? 12.898 4.774 3.388 1.00 97.25 113 PRO A CA 1
ATOM 847 C C . PRO A 1 113 ? 12.088 5.320 4.570 1.00 97.25 113 PRO A C 1
ATOM 849 O O . PRO A 1 113 ? 10.855 5.297 4.543 1.00 97.25 113 PRO A O 1
ATOM 852 N N . ALA A 1 114 ? 12.746 5.833 5.614 1.00 97.88 114 ALA A N 1
ATOM 853 C CA . ALA A 1 114 ? 12.072 6.371 6.789 1.00 97.88 114 ALA A CA 1
ATOM 854 C C . ALA A 1 114 ? 11.374 7.703 6.478 1.00 97.88 114 ALA A C 1
ATOM 856 O O . ALA A 1 114 ? 10.223 7.890 6.886 1.00 97.88 114 ALA A O 1
ATOM 857 N N . ARG A 1 115 ? 12.021 8.598 5.717 1.00 98.12 115 ARG A N 1
ATOM 858 C CA . ARG A 1 115 ? 11.435 9.891 5.307 1.00 98.12 115 ARG A CA 1
ATOM 859 C C . ARG A 1 115 ? 10.285 9.713 4.322 1.00 98.12 115 ARG A C 1
ATOM 861 O O . ARG A 1 115 ? 9.279 10.408 4.472 1.00 98.12 115 ARG A O 1
ATOM 868 N N . ILE A 1 116 ? 10.392 8.765 3.383 1.00 98.25 116 ILE A N 1
ATOM 869 C CA . ILE A 1 116 ? 9.293 8.401 2.471 1.00 98.25 116 ILE A CA 1
ATOM 870 C C . ILE A 1 116 ? 8.074 7.944 3.279 1.00 98.25 116 ILE A C 1
ATOM 872 O O . ILE A 1 116 ? 6.990 8.503 3.116 1.00 98.25 116 ILE A O 1
ATOM 876 N N . ILE A 1 117 ? 8.249 6.967 4.183 1.00 98.00 117 ILE A N 1
ATOM 877 C CA . ILE A 1 117 ? 7.133 6.434 4.976 1.00 98.00 117 ILE A CA 1
ATOM 878 C C . ILE A 1 117 ? 6.499 7.531 5.836 1.00 98.00 117 ILE A C 1
ATOM 880 O O . ILE A 1 117 ? 5.273 7.635 5.864 1.00 98.00 117 ILE A O 1
ATOM 884 N N . THR A 1 118 ? 7.301 8.321 6.557 1.00 97.88 118 THR A N 1
ATOM 885 C CA . THR A 1 118 ? 6.788 9.362 7.460 1.00 97.88 118 THR A CA 1
ATOM 886 C C . THR A 1 118 ? 5.978 10.401 6.686 1.00 97.88 118 THR A C 1
ATOM 888 O O . THR A 1 118 ? 4.784 10.524 6.949 1.00 97.88 118 THR A O 1
ATOM 891 N N . ARG A 1 119 ? 6.554 11.033 5.652 1.00 97.00 119 ARG A N 1
ATOM 892 C CA . ARG A 1 119 ? 5.853 12.060 4.860 1.00 97.00 119 ARG A CA 1
ATOM 893 C C . ARG A 1 119 ? 4.604 11.542 4.160 1.00 97.00 119 ARG A C 1
ATOM 895 O O . ARG A 1 119 ? 3.609 12.256 4.094 1.00 97.00 119 ARG A O 1
ATOM 902 N N . LEU A 1 120 ? 4.631 10.315 3.636 1.00 97.06 120 LEU A N 1
ATOM 903 C CA . LEU A 1 120 ? 3.443 9.751 2.998 1.00 97.06 120 LEU A CA 1
ATOM 904 C C . LEU A 1 120 ? 2.337 9.475 4.019 1.00 97.06 120 LEU A C 1
ATOM 906 O O . LEU A 1 120 ? 1.179 9.751 3.734 1.00 97.06 120 LEU A O 1
ATOM 910 N N . SER A 1 121 ? 2.685 8.978 5.208 1.00 94.88 121 SER A N 1
ATOM 911 C CA . SER A 1 121 ? 1.707 8.714 6.276 1.00 94.88 121 SER A CA 1
ATOM 912 C C . SER A 1 121 ? 1.146 10.015 6.867 1.00 94.88 121 SER A C 1
ATOM 914 O O . SER A 1 121 ? -0.027 10.069 7.219 1.00 94.88 121 SER A O 1
ATOM 916 N N . GLU A 1 122 ? 1.958 11.076 6.927 1.00 95.50 122 GLU A N 1
ATOM 917 C CA . GLU A 1 122 ? 1.529 12.440 7.269 1.00 95.50 122 GLU A CA 1
ATOM 918 C C . GLU A 1 122 ? 0.598 13.031 6.200 1.00 95.50 122 GLU A C 1
ATOM 920 O O . GLU A 1 122 ? -0.360 13.715 6.546 1.00 95.50 122 GLU A O 1
ATOM 925 N N . LYS A 1 123 ? 0.842 12.752 4.911 1.00 95.62 123 LYS A N 1
ATOM 926 C CA . LYS A 1 123 ? 0.001 13.214 3.793 1.00 95.62 123 LYS A CA 1
ATOM 927 C C . LYS A 1 123 ? -1.284 12.394 3.624 1.00 95.62 123 LYS A C 1
ATOM 929 O O . LYS A 1 123 ? -2.304 12.941 3.212 1.00 95.62 123 LYS A O 1
ATOM 934 N N . ASN A 1 124 ? -1.266 11.106 3.953 1.00 95.25 124 ASN A N 1
ATOM 935 C CA . ASN A 1 124 ? -2.393 10.181 3.828 1.00 95.25 124 ASN A CA 1
ATOM 936 C C . ASN A 1 124 ? -3.323 10.245 5.060 1.00 95.25 124 ASN A C 1
ATOM 938 O O . ASN A 1 124 ? -3.511 9.266 5.787 1.00 95.25 124 ASN A O 1
ATOM 942 N N . TYR A 1 125 ? -3.894 11.427 5.307 1.00 90.06 125 TYR A N 1
ATOM 943 C CA . TYR A 1 125 ? -4.755 11.728 6.457 1.00 90.06 125 TYR A CA 1
ATOM 944 C C . TYR A 1 125 ? -6.153 12.217 6.035 1.00 90.06 125 TYR A C 1
ATOM 946 O O . TYR A 1 125 ? -6.472 12.320 4.850 1.00 90.06 125 TYR A O 1
ATOM 954 N N . GLY A 1 126 ? -7.002 12.511 7.024 1.00 87.44 126 GLY A N 1
ATOM 955 C CA . GLY A 1 126 ? -8.346 13.050 6.806 1.00 87.44 126 GLY A CA 1
ATOM 956 C C . GLY A 1 126 ? -9.367 11.999 6.368 1.00 87.44 126 GLY A C 1
ATOM 957 O O . GLY A 1 126 ? -9.151 10.791 6.492 1.00 87.44 126 GLY A O 1
ATOM 958 N N . GLU A 1 127 ? -10.524 12.455 5.895 1.00 82.06 127 GLU A N 1
ATOM 959 C CA . GLU A 1 127 ? -11.653 11.583 5.542 1.00 82.06 127 GLU A CA 1
ATOM 960 C C . GLU A 1 127 ? -11.398 10.764 4.272 1.00 82.06 127 GLU A C 1
ATOM 962 O O . GLU A 1 127 ? -11.774 9.600 4.235 1.00 82.06 127 GLU A O 1
ATOM 967 N N . ASN A 1 128 ? -10.627 11.285 3.314 1.00 84.81 128 ASN A N 1
ATOM 968 C CA . ASN A 1 128 ? -10.303 10.597 2.057 1.00 84.81 128 ASN A CA 1
ATOM 969 C C . ASN A 1 128 ? -8.967 9.822 2.091 1.00 84.81 128 ASN A C 1
ATOM 971 O O . ASN A 1 128 ? -8.404 9.542 1.035 1.00 84.81 128 ASN A O 1
ATOM 975 N N . LYS A 1 129 ? -8.412 9.485 3.267 1.00 90.69 129 LYS A N 1
ATOM 976 C CA . LYS A 1 129 ? -7.176 8.680 3.321 1.00 90.69 129 LYS A CA 1
ATOM 977 C C . LYS A 1 129 ? -7.378 7.284 2.717 1.00 90.69 129 LYS A C 1
ATOM 979 O O . LYS A 1 129 ? -8.441 6.685 2.874 1.00 90.69 129 LYS A O 1
ATOM 984 N N . ALA A 1 130 ? -6.333 6.753 2.093 1.00 92.69 130 ALA A N 1
ATOM 985 C CA . ALA A 1 130 ? -6.343 5.458 1.428 1.00 92.69 130 ALA A CA 1
ATOM 986 C C . ALA A 1 130 ? -5.688 4.348 2.259 1.00 92.69 130 ALA A C 1
ATOM 988 O O . ALA A 1 130 ? -4.709 4.584 2.972 1.00 92.69 130 ALA A O 1
ATOM 989 N N . THR A 1 131 ? -6.160 3.112 2.086 1.00 93.19 131 THR A N 1
ATOM 990 C CA . THR A 1 131 ? -5.398 1.920 2.488 1.00 93.19 131 THR A CA 1
ATOM 991 C C . THR A 1 131 ? -4.277 1.687 1.473 1.00 93.19 131 THR A C 1
ATOM 993 O O . THR A 1 131 ? -4.562 1.557 0.282 1.00 93.19 131 THR A O 1
ATOM 996 N N . ILE A 1 132 ? -3.012 1.628 1.903 1.00 95.81 132 ILE A N 1
ATOM 997 C CA . ILE A 1 132 ? -1.873 1.443 0.983 1.00 95.81 132 ILE A CA 1
ATOM 998 C C . ILE A 1 132 ? -1.331 0.017 1.084 1.00 95.81 132 ILE A C 1
ATOM 1000 O O . ILE A 1 132 ? -0.674 -0.353 2.059 1.00 95.81 132 ILE A O 1
ATOM 1004 N N . PHE A 1 133 ? -1.548 -0.775 0.039 1.00 96.50 133 PHE A N 1
ATOM 1005 C CA . PHE A 1 133 ? -0.954 -2.098 -0.127 1.00 96.50 133 PHE A CA 1
ATOM 1006 C C . PHE A 1 133 ? 0.301 -2.018 -0.992 1.00 96.50 133 PHE A C 1
ATOM 1008 O O . PHE A 1 133 ? 0.320 -1.316 -2.003 1.00 96.50 133 PHE A O 1
ATOM 1015 N N . SER A 1 134 ? 1.331 -2.771 -0.613 1.00 97.62 134 SER A N 1
ATOM 1016 C CA . SER A 1 134 ? 2.610 -2.803 -1.326 1.00 97.62 134 SER A CA 1
ATOM 1017 C C . SER A 1 134 ? 2.869 -4.185 -1.913 1.00 97.62 134 SER A C 1
ATOM 1019 O O . SER A 1 134 ? 2.703 -5.197 -1.233 1.00 97.62 134 SER A O 1
ATOM 1021 N N . LEU A 1 135 ? 3.321 -4.224 -3.158 1.00 98.06 135 LEU A N 1
ATOM 1022 C CA . LEU A 1 135 ? 3.706 -5.422 -3.883 1.00 98.06 135 LEU A CA 1
ATOM 1023 C C . LEU A 1 135 ? 5.203 -5.339 -4.175 1.00 98.06 135 LEU A C 1
ATOM 1025 O O . LEU A 1 135 ? 5.637 -4.485 -4.947 1.00 98.06 135 LEU A O 1
ATOM 1029 N N . ALA A 1 136 ? 5.978 -6.204 -3.524 1.00 97.75 136 ALA A N 1
ATOM 1030 C CA . ALA A 1 136 ? 7.383 -6.412 -3.853 1.00 97.75 136 ALA A CA 1
ATOM 1031 C C . ALA A 1 136 ? 7.452 -7.476 -4.952 1.00 97.75 136 ALA A C 1
ATOM 1033 O O . ALA A 1 136 ? 7.017 -8.604 -4.713 1.00 97.75 136 ALA A O 1
ATOM 1034 N N . PHE A 1 137 ? 7.945 -7.119 -6.132 1.00 97.25 137 PHE A N 1
ATOM 1035 C CA . PHE A 1 137 ? 8.198 -8.046 -7.235 1.00 97.25 137 PHE A CA 1
ATOM 1036 C C . PHE A 1 137 ? 9.665 -8.492 -7.192 1.00 97.25 137 PHE A C 1
ATOM 1038 O O . PHE A 1 137 ? 10.521 -7.698 -6.809 1.00 97.25 137 PHE A O 1
ATOM 1045 N N . GLY A 1 138 ? 9.955 -9.749 -7.529 1.00 95.69 138 GLY A N 1
ATOM 1046 C CA . GLY A 1 138 ? 11.330 -10.262 -7.485 1.00 95.69 138 GLY A CA 1
ATOM 1047 C C . GLY A 1 138 ? 11.924 -10.273 -6.073 1.00 95.69 138 GLY A C 1
ATOM 1048 O O . GLY A 1 138 ? 11.201 -10.372 -5.079 1.00 95.69 138 GLY A O 1
ATOM 1049 N N . GLU A 1 139 ? 13.251 -10.208 -5.965 1.00 95.00 139 GLU A N 1
ATOM 1050 C CA . GLU A 1 139 ? 13.966 -10.210 -4.676 1.00 95.00 139 GLU A CA 1
ATOM 1051 C C . GLU A 1 139 ? 14.609 -8.856 -4.311 1.00 95.00 139 GLU A C 1
ATOM 1053 O O . GLU A 1 139 ? 14.944 -8.665 -3.137 1.00 95.00 139 GLU A O 1
ATOM 1058 N N . ASP A 1 140 ? 14.731 -7.927 -5.270 1.00 94.88 140 ASP A N 1
ATOM 1059 C CA . ASP A 1 140 ? 15.574 -6.719 -5.182 1.00 94.88 140 ASP A CA 1
ATOM 1060 C C . ASP A 1 140 ? 14.930 -5.516 -4.459 1.00 94.88 140 ASP A C 1
ATOM 1062 O O . ASP A 1 140 ? 15.628 -4.573 -4.087 1.00 94.88 140 ASP A O 1
ATOM 1066 N N . ALA A 1 141 ? 13.618 -5.533 -4.202 1.00 95.44 141 ALA A N 1
ATOM 1067 C CA . ALA A 1 141 ? 12.927 -4.490 -3.436 1.00 95.44 141 ALA A CA 1
ATOM 1068 C C . ALA A 1 141 ? 13.022 -4.703 -1.911 1.00 95.44 141 ALA A C 1
ATOM 1070 O O . ALA A 1 141 ? 12.756 -5.809 -1.413 1.00 95.44 141 ALA A O 1
ATOM 1071 N N . ASP A 1 142 ? 13.257 -3.640 -1.121 1.00 96.62 142 ASP A N 1
ATOM 1072 C CA . ASP A 1 142 ? 13.230 -3.735 0.346 1.00 96.62 142 ASP A CA 1
ATOM 1073 C C . ASP A 1 142 ? 11.818 -4.029 0.893 1.00 96.62 142 ASP A C 1
ATOM 1075 O O . ASP A 1 142 ? 11.019 -3.166 1.283 1.00 96.62 142 ASP A O 1
ATOM 1079 N N . ARG A 1 143 ? 11.550 -5.327 1.034 1.00 97.31 143 ARG A N 1
ATOM 1080 C CA . ARG A 1 143 ? 10.379 -5.907 1.702 1.00 97.31 143 ARG A CA 1
ATOM 1081 C C . ARG A 1 143 ? 10.195 -5.407 3.147 1.00 97.31 143 ARG A C 1
ATOM 1083 O O . ARG A 1 143 ? 9.076 -5.489 3.659 1.00 97.31 143 ARG A O 1
ATOM 1090 N N . LYS A 1 144 ? 11.221 -4.877 3.831 1.00 97.75 144 LYS A N 1
ATOM 1091 C CA . LYS A 1 144 ? 11.095 -4.282 5.181 1.00 97.75 144 LYS A CA 1
ATOM 1092 C C . LYS A 1 144 ? 10.560 -2.849 5.107 1.00 97.75 144 LYS A C 1
ATOM 1094 O O . LYS A 1 144 ? 9.637 -2.533 5.863 1.00 97.75 144 LYS A O 1
ATOM 1099 N N . PHE A 1 145 ? 11.078 -2.009 4.210 1.00 97.88 145 PHE A N 1
ATOM 1100 C CA . PHE A 1 145 ? 10.518 -0.697 3.860 1.00 97.88 145 PHE A CA 1
ATOM 1101 C C . PHE A 1 145 ? 9.052 -0.821 3.436 1.00 97.88 145 PHE A C 1
ATOM 1103 O O . PHE A 1 145 ? 8.182 -0.259 4.104 1.00 97.88 145 PHE A O 1
ATOM 1110 N N . LEU A 1 146 ? 8.759 -1.633 2.417 1.00 98.25 146 LEU A N 1
ATOM 1111 C CA . LEU A 1 146 ? 7.405 -1.794 1.871 1.00 98.25 146 LEU A CA 1
ATOM 1112 C C . LEU A 1 146 ? 6.404 -2.332 2.910 1.00 98.25 146 LEU A C 1
ATOM 1114 O O . LEU A 1 146 ? 5.259 -1.882 2.974 1.00 98.25 146 LEU A O 1
ATOM 1118 N N . ARG A 1 147 ? 6.831 -3.239 3.802 1.00 97.25 147 ARG A N 1
ATOM 1119 C CA . ARG A 1 147 ? 5.987 -3.699 4.919 1.00 97.25 147 ARG A CA 1
ATOM 1120 C C . ARG A 1 147 ? 5.700 -2.582 5.930 1.00 97.25 147 ARG A C 1
ATOM 1122 O O . ARG A 1 147 ? 4.555 -2.442 6.351 1.00 97.25 147 ARG A O 1
ATOM 1129 N N . LYS A 1 148 ? 6.699 -1.776 6.311 1.00 97.44 148 LYS A N 1
ATOM 1130 C CA . LYS A 1 148 ? 6.511 -0.631 7.230 1.00 97.44 148 LYS A CA 1
ATOM 1131 C C . LYS A 1 148 ? 5.638 0.469 6.615 1.00 97.44 148 LYS A C 1
ATOM 1133 O O . LYS A 1 148 ? 4.842 1.072 7.333 1.00 97.44 148 LYS A O 1
ATOM 1138 N N . LEU A 1 149 ? 5.788 0.709 5.311 1.00 97.62 149 LEU A N 1
ATOM 1139 C CA . LEU A 1 149 ? 4.994 1.647 4.518 1.00 97.62 149 LEU A CA 1
ATOM 1140 C C . LEU A 1 149 ? 3.507 1.289 4.582 1.00 97.62 149 LEU A C 1
ATOM 1142 O O . LEU A 1 149 ? 2.697 2.103 5.027 1.00 97.62 149 LEU A O 1
ATOM 1146 N N . SER A 1 150 ? 3.169 0.049 4.225 1.00 95.75 150 SER A N 1
ATOM 1147 C CA . SER A 1 150 ? 1.788 -0.435 4.244 1.00 95.75 150 SER A CA 1
ATOM 1148 C C . SER A 1 150 ? 1.184 -0.494 5.647 1.00 95.75 150 SER A C 1
ATOM 1150 O O . SER A 1 150 ? 0.078 0.006 5.834 1.00 95.75 150 SER A O 1
ATOM 1152 N N . LEU A 1 151 ? 1.910 -0.996 6.656 1.00 93.00 151 LEU A N 1
ATOM 1153 C CA . LEU A 1 151 ? 1.380 -1.107 8.026 1.00 93.00 151 LEU A CA 1
ATOM 1154 C C . LEU A 1 151 ? 1.027 0.253 8.655 1.00 93.00 151 LEU A C 1
ATOM 1156 O O . LEU A 1 151 ? 0.030 0.357 9.367 1.00 93.00 151 LEU A O 1
ATOM 1160 N N . ARG A 1 152 ? 1.798 1.314 8.375 1.00 93.56 152 ARG A N 1
ATOM 1161 C CA . ARG A 1 152 ? 1.452 2.686 8.807 1.00 93.56 152 ARG A CA 1
ATOM 1162 C C . ARG A 1 152 ? 0.244 3.271 8.071 1.00 93.56 152 ARG A C 1
ATOM 1164 O O . ARG A 1 152 ? -0.362 4.214 8.568 1.00 93.56 152 ARG A O 1
ATOM 1171 N N . ASN A 1 153 ? -0.118 2.694 6.929 1.00 93.38 153 ASN A N 1
ATOM 1172 C CA . ASN A 1 153 ? -1.200 3.131 6.050 1.00 93.38 153 ASN A CA 1
ATOM 1173 C C . ASN A 1 153 ? -2.300 2.058 5.930 1.00 93.38 153 ASN A C 1
ATOM 1175 O O . ASN A 1 153 ? -2.914 1.894 4.878 1.00 93.38 153 ASN A O 1
ATOM 1179 N N . GLU A 1 154 ? -2.525 1.324 7.029 1.00 90.31 154 GLU A N 1
ATOM 1180 C CA . GLU A 1 154 ? -3.630 0.374 7.264 1.00 90.31 154 GLU A CA 1
ATOM 1181 C C . GLU A 1 154 ? -3.695 -0.841 6.316 1.00 90.31 154 GLU A C 1
ATOM 1183 O O . GLU A 1 154 ? -4.621 -1.643 6.410 1.00 90.31 154 GLU A O 1
ATOM 1188 N N . GLY A 1 155 ? -2.697 -1.016 5.446 1.00 91.81 155 GLY A N 1
ATOM 1189 C CA . GLY A 1 155 ? -2.577 -2.138 4.519 1.00 91.81 155 GLY A CA 1
ATOM 1190 C C . GLY A 1 155 ? -1.479 -3.132 4.907 1.00 91.81 155 GLY A C 1
ATOM 1191 O O . GLY A 1 155 ? -0.821 -3.028 5.943 1.00 91.81 155 GLY A O 1
ATOM 1192 N N . PHE A 1 156 ? -1.230 -4.095 4.020 1.00 93.31 156 PHE A N 1
ATOM 1193 C CA . PHE A 1 156 ? -0.150 -5.077 4.145 1.00 93.31 156 PHE A CA 1
ATOM 1194 C C . PHE A 1 156 ? 0.716 -5.130 2.877 1.00 93.31 156 PHE A C 1
ATOM 1196 O O . PHE A 1 156 ? 0.343 -4.610 1.825 1.00 93.31 156 PHE A O 1
ATOM 1203 N N . MET A 1 157 ? 1.884 -5.769 2.989 1.00 95.81 157 MET A N 1
ATOM 1204 C CA . MET A 1 157 ? 2.783 -6.030 1.863 1.00 95.81 157 MET A CA 1
ATOM 1205 C C . MET A 1 157 ? 2.689 -7.498 1.434 1.00 95.81 157 MET A C 1
ATOM 1207 O O . MET A 1 157 ? 2.750 -8.391 2.285 1.00 95.81 157 MET A O 1
ATOM 1211 N N . ARG A 1 158 ? 2.568 -7.743 0.126 1.00 96.06 158 ARG A N 1
ATOM 1212 C CA . ARG A 1 158 ? 2.659 -9.069 -0.503 1.00 96.06 158 ARG A CA 1
ATOM 1213 C C . ARG A 1 158 ? 3.930 -9.124 -1.356 1.00 96.06 158 ARG A C 1
ATOM 1215 O O . ARG A 1 158 ? 4.232 -8.198 -2.098 1.00 96.06 158 ARG A O 1
ATOM 1222 N N . HIS A 1 159 ? 4.664 -10.222 -1.240 1.00 96.75 159 HIS A N 1
ATOM 1223 C CA . HIS A 1 159 ? 5.785 -10.546 -2.119 1.00 96.75 159 HIS A CA 1
ATOM 1224 C C . HIS A 1 159 ? 5.261 -11.379 -3.297 1.00 96.75 159 HIS A C 1
ATOM 1226 O O . HIS A 1 159 ? 4.389 -12.228 -3.091 1.00 96.75 159 HIS A O 1
ATOM 1232 N N . ILE A 1 160 ? 5.732 -11.072 -4.504 1.00 97.38 160 ILE A N 1
ATOM 1233 C CA . ILE A 1 160 ? 5.335 -11.670 -5.780 1.00 97.38 160 ILE A CA 1
ATOM 1234 C C . ILE A 1 160 ? 6.587 -12.279 -6.416 1.00 97.38 160 ILE A C 1
ATOM 1236 O O . ILE A 1 160 ? 7.540 -11.564 -6.729 1.00 97.38 160 ILE A O 1
ATOM 1240 N N . TYR A 1 161 ? 6.588 -13.597 -6.595 1.00 95.50 161 TYR A N 1
ATOM 1241 C CA . TYR A 1 161 ? 7.736 -14.330 -7.127 1.00 95.50 161 TYR A CA 1
ATOM 1242 C C . TYR A 1 161 ? 7.823 -14.212 -8.651 1.00 95.50 161 TYR A C 1
ATOM 1244 O O . TYR A 1 161 ? 6.812 -14.336 -9.344 1.00 95.50 161 TYR A O 1
ATOM 1252 N N . GLU A 1 162 ? 9.042 -14.053 -9.168 1.00 92.00 162 GLU A N 1
ATOM 1253 C CA . GLU A 1 162 ? 9.357 -14.039 -10.602 1.00 92.00 162 GLU A CA 1
ATOM 1254 C C . GLU A 1 162 ? 9.278 -15.443 -11.211 1.00 92.00 162 GLU A C 1
ATOM 1256 O O . GLU A 1 162 ? 10.271 -16.126 -11.455 1.00 92.00 162 GLU A O 1
ATOM 1261 N N . ALA A 1 163 ? 8.048 -15.889 -11.441 1.00 91.69 163 ALA A N 1
ATOM 1262 C CA . ALA A 1 163 ? 7.729 -17.174 -12.038 1.00 91.69 163 ALA A CA 1
ATOM 1263 C C . ALA A 1 163 ? 6.590 -17.037 -13.061 1.00 91.69 163 ALA A C 1
ATOM 1265 O O . ALA A 1 163 ? 5.933 -16.000 -13.173 1.00 91.69 163 ALA A O 1
ATOM 1266 N N . ALA A 1 164 ? 6.324 -18.114 -13.806 1.00 82.94 164 ALA A N 1
ATOM 1267 C CA . ALA A 1 164 ? 5.268 -18.157 -14.822 1.00 82.94 164 ALA A CA 1
ATOM 1268 C C . ALA A 1 164 ? 3.848 -17.889 -14.268 1.00 82.94 164 ALA A C 1
ATOM 1270 O O . ALA A 1 164 ? 2.931 -17.604 -15.037 1.00 82.94 164 ALA A O 1
ATOM 1271 N N . ASP A 1 165 ? 3.660 -17.956 -12.946 1.00 92.38 165 ASP A N 1
ATOM 1272 C CA . ASP A 1 165 ? 2.409 -17.667 -12.247 1.00 92.38 165 ASP A CA 1
ATOM 1273 C C . ASP A 1 165 ? 2.358 -16.258 -11.614 1.00 92.38 165 ASP A C 1
ATOM 1275 O O . ASP A 1 165 ? 1.368 -15.929 -10.964 1.00 92.38 165 ASP A O 1
ATOM 1279 N N . ALA A 1 166 ? 3.344 -15.377 -11.824 1.00 93.69 166 ALA A N 1
ATOM 1280 C CA . ALA A 1 166 ? 3.343 -14.025 -11.244 1.00 93.69 166 ALA A CA 1
ATOM 1281 C C . ALA A 1 166 ? 2.044 -13.242 -11.548 1.00 93.69 166 ALA A C 1
ATOM 1283 O O . ALA A 1 166 ? 1.486 -12.564 -10.685 1.00 93.69 166 ALA A O 1
ATOM 1284 N N . ALA A 1 167 ? 1.487 -13.403 -12.755 1.00 94.19 167 ALA A N 1
ATOM 1285 C CA . ALA A 1 167 ? 0.198 -12.819 -13.138 1.00 94.19 167 ALA A CA 1
ATOM 1286 C C . ALA A 1 167 ? -1.004 -13.405 -12.361 1.00 94.19 167 ALA A C 1
ATOM 1288 O O . ALA A 1 167 ? -1.985 -12.699 -12.117 1.00 94.19 167 ALA A O 1
ATOM 1289 N N . LEU A 1 168 ? -0.932 -14.675 -11.946 1.00 95.94 168 LEU A N 1
ATOM 1290 C CA . LEU A 1 168 ? -1.913 -15.322 -11.069 1.00 95.94 168 LEU A CA 1
ATOM 1291 C C . LEU A 1 168 ? 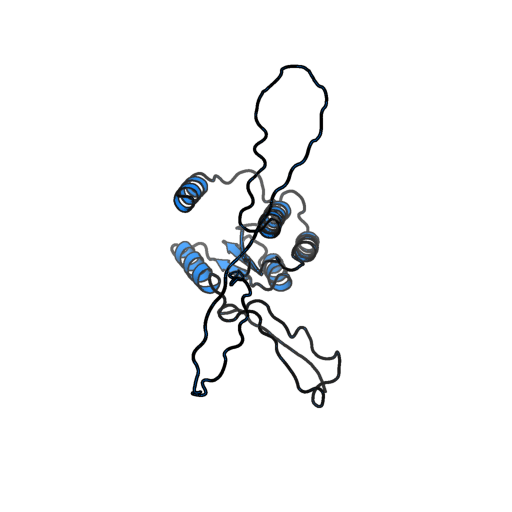-1.805 -14.765 -9.643 1.00 95.94 168 LEU A C 1
ATOM 1293 O O . LEU A 1 168 ? -2.821 -14.360 -9.075 1.00 95.94 168 LEU A O 1
ATOM 1297 N N . GLN A 1 169 ? -0.582 -14.658 -9.112 1.00 95.62 169 GLN A N 1
ATOM 1298 C CA . GLN A 1 169 ? -0.304 -14.075 -7.794 1.00 95.62 169 GLN A CA 1
ATOM 1299 C C . GLN A 1 169 ? -0.845 -12.632 -7.692 1.00 95.62 169 GLN A C 1
ATOM 1301 O O . GLN A 1 169 ? -1.556 -12.302 -6.740 1.00 95.62 169 GLN A O 1
ATOM 1306 N N . LEU A 1 170 ? -0.594 -11.793 -8.707 1.00 95.31 170 LEU A N 1
ATOM 1307 C CA . LEU A 1 170 ? -1.118 -10.421 -8.795 1.00 95.31 170 LEU A CA 1
ATOM 1308 C C . LEU A 1 170 ? -2.655 -10.373 -8.870 1.00 95.31 170 LEU A C 1
ATOM 1310 O O . LEU A 1 170 ? -3.284 -9.553 -8.197 1.00 95.31 170 LEU A O 1
ATOM 1314 N N . ARG A 1 171 ? -3.278 -11.255 -9.665 1.00 94.50 171 ARG A N 1
ATOM 1315 C CA . ARG A 1 171 ? -4.742 -11.324 -9.819 1.00 94.50 171 ARG A CA 1
ATOM 1316 C C . ARG A 1 171 ? -5.437 -11.722 -8.520 1.00 94.50 171 ARG A C 1
ATOM 1318 O O . ARG A 1 171 ? -6.457 -11.133 -8.160 1.00 94.50 171 ARG A O 1
ATOM 1325 N N . ASP A 1 172 ? -4.913 -12.730 -7.835 1.00 92.69 172 ASP A N 1
ATOM 1326 C CA . ASP A 1 172 ? -5.539 -13.250 -6.622 1.00 92.69 172 ASP A CA 1
ATOM 1327 C C . ASP A 1 172 ? -5.225 -12.368 -5.399 1.00 92.69 172 ASP A C 1
ATOM 1329 O O . ASP A 1 172 ? -6.094 -12.216 -4.540 1.00 92.69 172 ASP A O 1
ATOM 1333 N N . PHE A 1 173 ? -4.093 -11.646 -5.391 1.00 93.62 173 PHE A N 1
ATOM 1334 C CA . PHE A 1 173 ? -3.910 -10.484 -4.512 1.00 93.62 173 PHE A CA 1
ATOM 1335 C C . PHE A 1 173 ? -4.956 -9.390 -4.784 1.00 93.62 173 PHE A C 1
ATOM 1337 O O . PHE A 1 173 ? -5.580 -8.912 -3.840 1.00 93.62 173 PHE A O 1
ATOM 1344 N N . TYR A 1 174 ? -5.197 -8.999 -6.044 1.00 93.06 174 TYR A N 1
ATOM 1345 C CA . TYR A 1 174 ? -6.198 -7.964 -6.339 1.00 93.06 174 TYR A CA 1
ATOM 1346 C C . TYR A 1 174 ? -7.578 -8.372 -5.811 1.00 93.06 174 TYR A C 1
ATOM 1348 O O . TYR A 1 174 ? -8.208 -7.593 -5.104 1.00 93.06 174 TYR A O 1
ATOM 1356 N N . ARG A 1 175 ? -7.998 -9.625 -6.036 1.00 90.19 175 ARG A N 1
ATOM 1357 C CA . ARG A 1 175 ? -9.244 -10.182 -5.473 1.00 90.19 175 ARG A CA 1
ATOM 1358 C C . ARG A 1 175 ? -9.296 -10.172 -3.938 1.00 90.19 175 ARG A C 1
ATOM 1360 O O . ARG A 1 175 ? -10.387 -10.092 -3.385 1.00 90.19 175 ARG A O 1
ATOM 1367 N N . GLN A 1 176 ? -8.152 -10.274 -3.259 1.00 88.38 176 GLN A N 1
ATOM 1368 C CA . GLN A 1 176 ? -8.050 -10.228 -1.795 1.00 88.38 176 GLN A CA 1
ATOM 1369 C C . GLN A 1 176 ? -8.343 -8.821 -1.231 1.00 88.38 176 GLN A C 1
ATOM 1371 O O . GLN A 1 176 ? -8.833 -8.712 -0.107 1.00 88.38 176 GLN A O 1
ATOM 1376 N N . VAL A 1 177 ? -8.046 -7.757 -1.993 1.00 89.38 177 VAL A N 1
ATOM 1377 C CA . VAL A 1 177 ? -8.153 -6.354 -1.536 1.00 89.38 177 VAL A CA 1
ATOM 1378 C C . VAL A 1 177 ? -9.210 -5.517 -2.267 1.00 89.38 177 VAL A C 1
ATOM 1380 O O . VAL A 1 177 ? -9.571 -4.450 -1.784 1.00 89.38 177 VAL A O 1
ATOM 1383 N N . SER A 1 178 ? -9.739 -5.981 -3.405 1.00 85.25 178 SER A N 1
ATOM 1384 C CA . SER A 1 178 ? -10.702 -5.240 -4.240 1.00 85.25 178 SER A CA 1
ATOM 1385 C C . SER A 1 178 ? -12.079 -5.037 -3.598 1.00 85.25 178 SER A C 1
ATOM 1387 O O . SER A 1 178 ? -12.892 -4.289 -4.132 1.00 85.25 178 SER A O 1
ATOM 1389 N N . SER A 1 179 ? -12.352 -5.718 -2.485 1.00 80.94 179 SER A N 1
ATOM 1390 C CA . SER A 1 179 ? -13.489 -5.463 -1.603 1.00 80.94 179 SER A CA 1
ATOM 1391 C C . SER A 1 179 ? -13.045 -5.714 -0.160 1.00 80.94 179 SER A C 1
ATOM 1393 O O . SER A 1 179 ? -12.503 -6.791 0.112 1.00 80.94 179 SER A O 1
ATOM 1395 N N . PRO A 1 180 ? -13.271 -4.785 0.783 1.00 82.38 180 PRO A N 1
ATOM 1396 C CA . PRO A 1 180 ? -13.153 -5.101 2.199 1.00 82.38 180 PRO A CA 1
ATOM 1397 C C . PRO A 1 180 ? -14.248 -6.100 2.609 1.00 82.38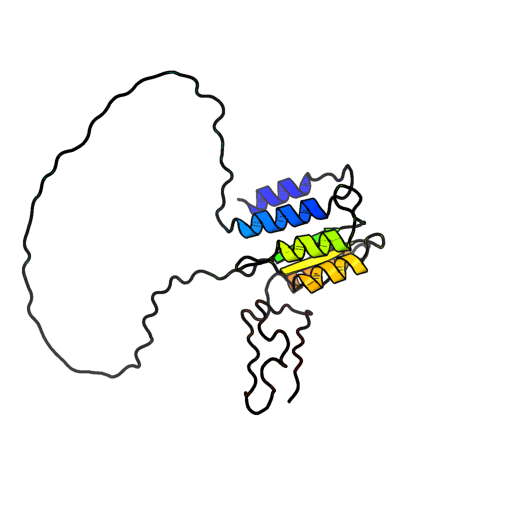 180 PRO A C 1
ATOM 1399 O O . PRO A 1 180 ? -15.310 -6.166 1.987 1.00 82.38 180 PRO A O 1
ATOM 1402 N N . LEU A 1 181 ? -13.980 -6.889 3.652 1.00 84.44 181 LEU A N 1
ATOM 1403 C CA . LEU A 1 181 ? -14.951 -7.809 4.258 1.00 84.44 181 LEU A CA 1
ATOM 1404 C C . LEU A 1 181 ? -15.901 -7.079 5.214 1.00 84.44 181 LEU A C 1
ATOM 1406 O O . LEU A 1 181 ? -17.058 -7.463 5.347 1.00 84.44 181 LEU A O 1
ATOM 1410 N N . LEU A 1 182 ? -15.396 -6.041 5.883 1.00 86.56 182 LEU A N 1
ATOM 1411 C CA . LEU A 1 182 ? -16.144 -5.165 6.780 1.00 86.56 182 LEU A CA 1
ATOM 1412 C C . LEU A 1 182 ? -15.692 -3.720 6.559 1.00 86.56 182 LEU A C 1
ATOM 1414 O O . LEU A 1 182 ? -14.499 -3.481 6.350 1.00 86.56 182 LEU A O 1
ATOM 1418 N N . ALA A 1 183 ? -16.626 -2.778 6.672 1.00 85.81 183 ALA A N 1
ATOM 1419 C CA . ALA A 1 183 ? -16.357 -1.345 6.696 1.00 85.81 183 ALA A CA 1
ATOM 1420 C C . ALA A 1 183 ? -16.822 -0.726 8.029 1.00 85.81 183 ALA A C 1
ATOM 1422 O O . ALA A 1 183 ? -17.717 -1.262 8.678 1.00 85.81 183 ALA A O 1
ATOM 1423 N N . ASP A 1 184 ? -16.196 0.383 8.425 1.00 85.25 184 ASP A N 1
ATOM 1424 C CA . ASP A 1 184 ? -16.484 1.178 9.634 1.00 85.25 184 ASP A CA 1
ATOM 1425 C C . ASP A 1 184 ? -16.628 0.348 10.934 1.00 85.25 184 ASP A C 1
ATOM 1427 O O . ASP A 1 184 ? -17.592 0.449 11.692 1.00 85.25 184 ASP A O 1
ATOM 1431 N N . VAL A 1 185 ? -15.636 -0.505 11.206 1.00 89.62 185 VAL A N 1
ATOM 1432 C CA . VAL A 1 185 ? -15.598 -1.428 12.350 1.00 89.62 185 VAL A CA 1
ATOM 1433 C C . VAL A 1 185 ? -15.180 -0.696 13.629 1.00 89.62 185 VAL A C 1
ATOM 1435 O O . VAL A 1 185 ? -14.046 -0.223 13.743 1.00 89.62 185 VAL A O 1
ATOM 1438 N N . HIS A 1 186 ? -16.080 -0.611 14.616 1.00 93.06 186 HIS A N 1
ATOM 1439 C CA . HIS A 1 186 ? -15.827 0.014 15.926 1.00 93.06 186 HIS A CA 1
ATOM 1440 C C . HIS A 1 186 ? -15.898 -1.051 17.028 1.00 93.06 186 HIS A C 1
ATOM 1442 O O . HIS A 1 186 ? -16.972 -1.564 17.334 1.00 93.06 186 HIS A O 1
ATOM 1448 N N . PHE A 1 187 ? -14.767 -1.348 17.666 1.00 91.56 187 PHE A N 1
ATOM 1449 C CA . PHE A 1 187 ? -14.699 -2.233 18.829 1.00 91.56 187 PHE A CA 1
ATOM 1450 C C . PHE A 1 187 ? -15.067 -1.452 20.097 1.00 91.56 187 PHE A C 1
ATOM 1452 O O . PHE A 1 187 ? -14.354 -0.529 20.506 1.00 91.56 187 PHE A O 1
ATOM 1459 N N . GLN A 1 188 ? -16.196 -1.805 20.712 1.00 91.19 188 GLN A N 1
ATOM 1460 C CA . GLN A 1 188 ? -16.687 -1.194 21.948 1.00 91.19 188 GLN A CA 1
ATOM 1461 C C . GLN A 1 188 ? -16.387 -2.106 23.143 1.00 91.19 188 GLN A C 1
ATOM 1463 O O . GLN A 1 188 ? -16.556 -3.320 23.052 1.00 91.19 188 GLN A O 1
ATOM 1468 N N . TYR A 1 189 ? -15.962 -1.512 24.260 1.00 89.81 189 TYR A N 1
ATOM 1469 C CA . TYR A 1 189 ? -15.612 -2.213 25.497 1.00 89.81 189 TYR A CA 1
ATOM 1470 C C . TYR A 1 189 ? -16.382 -1.595 26.675 1.00 89.81 189 TYR A C 1
ATOM 1472 O O . TYR A 1 189 ? -16.541 -0.369 26.694 1.00 89.81 189 TYR A O 1
ATOM 1480 N N . PRO A 1 190 ? -16.858 -2.389 27.653 1.00 90.88 190 PRO A N 1
ATOM 1481 C CA . PRO A 1 190 ? -17.517 -1.858 28.844 1.00 90.88 190 PRO A CA 1
ATOM 1482 C C . PRO A 1 190 ? -16.560 -0.989 29.676 1.00 90.88 190 PRO A C 1
ATOM 1484 O O . PRO A 1 190 ? -15.419 -1.377 29.935 1.00 90.88 190 PRO A O 1
ATOM 1487 N N . LYS A 1 191 ? -17.016 0.201 30.094 1.00 86.56 191 LYS A N 1
ATOM 1488 C CA . LYS A 1 191 ? -16.193 1.193 30.822 1.00 86.56 191 LYS A CA 1
ATOM 1489 C C . LYS A 1 191 ? -15.758 0.728 32.218 1.00 86.56 191 LYS A C 1
ATOM 1491 O O . LYS A 1 191 ? -14.824 1.281 32.785 1.00 86.56 191 LYS A O 1
ATOM 1496 N N . ASP A 1 192 ? -16.461 -0.252 32.765 1.00 89.81 192 ASP A N 1
ATOM 1497 C CA . ASP A 1 192 ? -16.213 -0.934 34.036 1.00 89.81 192 ASP A CA 1
ATOM 1498 C C . ASP A 1 192 ? -15.145 -2.038 33.940 1.00 89.81 192 ASP A C 1
ATOM 1500 O O . ASP A 1 192 ? -14.638 -2.478 34.968 1.00 89.81 192 ASP A O 1
ATOM 1504 N N . GLN A 1 193 ? -14.790 -2.480 32.727 1.00 88.81 193 GLN A N 1
ATOM 1505 C CA . GLN A 1 193 ? -13.876 -3.611 32.494 1.00 88.81 193 GLN A CA 1
ATOM 1506 C C . GLN A 1 193 ? -12.507 -3.192 31.951 1.00 88.81 193 GLN A C 1
ATOM 1508 O O . GLN A 1 193 ? -11.591 -4.013 31.905 1.00 88.81 193 GLN A O 1
ATOM 1513 N N . VAL A 1 194 ? -12.369 -1.943 31.495 1.00 92.50 194 VAL A N 1
ATOM 1514 C CA . VAL A 1 194 ? -11.156 -1.447 30.840 1.00 92.50 194 VAL A CA 1
ATOM 1515 C C . VAL A 1 194 ? -10.915 0.014 31.211 1.00 92.50 194 VAL A C 1
ATOM 1517 O O . VAL A 1 194 ? -11.767 0.869 30.957 1.00 92.50 194 VAL A O 1
ATOM 1520 N N . LYS A 1 195 ? -9.736 0.320 31.764 1.00 92.31 195 LYS A N 1
ATOM 1521 C CA . LYS A 1 195 ? -9.357 1.677 32.172 1.00 92.31 195 LYS A CA 1
ATOM 1522 C C . LYS A 1 195 ? -9.455 2.670 31.016 1.00 92.31 195 LYS A C 1
ATOM 1524 O O . LYS A 1 195 ? -8.956 2.412 29.915 1.00 92.31 195 LYS A O 1
ATOM 1529 N N . GLU A 1 196 ? -10.014 3.847 31.292 1.00 88.12 196 GLU A N 1
ATOM 1530 C CA . GLU A 1 196 ? -10.113 4.940 30.325 1.00 88.12 196 GLU A CA 1
ATOM 1531 C C . GLU A 1 196 ? -8.733 5.317 29.753 1.00 88.12 196 GLU A C 1
ATOM 1533 O O . GLU A 1 196 ? -7.748 5.469 30.477 1.00 88.12 196 GLU A O 1
ATOM 1538 N N . GLY A 1 197 ? -8.650 5.405 28.422 1.00 88.75 197 GLY A N 1
ATOM 1539 C CA . GLY A 1 197 ? -7.404 5.672 27.698 1.00 88.75 197 GLY A CA 1
ATOM 1540 C C . GLY A 1 197 ? -6.402 4.510 27.626 1.00 88.75 197 GLY A C 1
ATOM 1541 O O . GLY A 1 197 ? -5.348 4.687 27.021 1.00 88.75 197 GLY A O 1
ATOM 1542 N N . SER A 1 198 ? -6.687 3.329 28.196 1.00 92.38 198 SER A N 1
ATOM 1543 C CA . SER A 1 198 ? -5.808 2.154 28.037 1.00 92.38 198 SER A CA 1
ATOM 1544 C C . SER A 1 198 ? -5.981 1.437 26.694 1.00 92.38 198 SER A C 1
ATOM 1546 O O . SER A 1 198 ? -5.045 0.795 26.215 1.00 92.38 198 SER A O 1
ATOM 1548 N N . VAL A 1 199 ? -7.171 1.540 26.088 1.00 92.81 199 VAL A N 1
ATOM 1549 C CA . VAL A 1 199 ? -7.488 0.907 24.805 1.00 92.81 199 VAL A CA 1
ATOM 1550 C C . VAL A 1 199 ? -6.695 1.587 23.692 1.00 92.81 199 VAL A C 1
ATOM 1552 O O . VAL A 1 199 ? -6.745 2.803 23.512 1.00 92.81 199 VAL A O 1
ATOM 1555 N N . THR A 1 200 ? -5.981 0.776 22.920 1.00 93.50 200 THR A N 1
ATOM 1556 C CA . THR A 1 200 ? -5.346 1.165 21.652 1.00 93.50 200 THR A CA 1
ATOM 1557 C C . THR A 1 200 ? -6.392 1.547 20.588 1.00 93.50 200 THR A C 1
ATOM 1559 O O . THR A 1 200 ? -7.591 1.602 20.856 1.00 93.50 200 THR A O 1
ATOM 1562 N N . LYS A 1 201 ? -5.966 1.830 19.347 1.00 89.94 201 LYS A N 1
ATOM 1563 C CA . LYS A 1 201 ? -6.881 2.111 18.228 1.00 89.94 201 LYS A CA 1
ATOM 1564 C C . LYS A 1 201 ? -7.980 1.037 18.148 1.00 89.94 201 LYS A C 1
ATOM 1566 O O . LYS A 1 201 ? -7.689 -0.113 17.850 1.00 89.94 201 LYS A O 1
ATOM 1571 N N . ASN A 1 202 ? -9.235 1.439 18.345 1.00 91.25 202 ASN A N 1
ATOM 1572 C CA . ASN A 1 202 ? -10.406 0.556 18.358 1.00 91.25 202 ASN A CA 1
ATOM 1573 C C . ASN A 1 202 ? -11.403 0.830 17.212 1.00 91.25 202 ASN A C 1
ATOM 1575 O O . ASN A 1 202 ? -12.482 0.243 17.187 1.00 91.25 202 ASN A O 1
ATOM 1579 N N . LYS A 1 203 ? -11.065 1.716 16.265 1.00 90.31 203 LYS A N 1
ATOM 1580 C CA . LYS A 1 203 ? -11.886 2.044 15.086 1.00 90.31 203 LYS A CA 1
ATOM 1581 C C . LYS A 1 203 ? -11.096 1.827 13.799 1.00 90.31 203 LYS A C 1
ATOM 1583 O O . LYS A 1 203 ? -9.989 2.351 13.666 1.00 90.31 203 LYS A O 1
ATOM 1588 N N . PHE A 1 204 ? -11.659 1.077 12.857 1.00 88.06 204 PHE A N 1
ATOM 1589 C CA . PHE A 1 204 ? -11.002 0.637 11.625 1.00 88.06 204 PHE A CA 1
ATOM 1590 C C . PHE A 1 204 ? -11.955 0.820 10.446 1.00 88.06 204 PHE A C 1
ATOM 1592 O O . PHE A 1 204 ? -13.081 0.341 10.482 1.00 88.06 204 PHE A O 1
ATOM 1599 N N . ARG A 1 205 ? -11.519 1.523 9.398 1.00 82.88 205 ARG A N 1
ATOM 1600 C CA . ARG A 1 205 ? -12.409 1.879 8.281 1.00 82.88 205 ARG A CA 1
ATOM 1601 C C . ARG A 1 205 ? -12.739 0.714 7.368 1.00 82.88 205 ARG A C 1
ATOM 1603 O O . ARG A 1 205 ? -13.853 0.629 6.876 1.00 82.88 205 ARG A O 1
ATOM 1610 N N . ALA A 1 206 ? -11.775 -0.175 7.185 1.00 85.94 206 ALA A N 1
ATOM 1611 C CA . ALA A 1 206 ? -11.884 -1.354 6.355 1.00 85.94 206 ALA A CA 1
ATOM 1612 C C . ALA A 1 206 ? -11.090 -2.495 6.998 1.00 85.94 206 ALA A C 1
ATOM 1614 O O . ALA A 1 206 ? -9.993 -2.277 7.518 1.00 85.94 206 ALA A O 1
ATOM 1615 N N . VAL A 1 207 ? -11.637 -3.708 6.943 1.00 85.56 207 VAL A N 1
ATOM 1616 C CA . VAL A 1 207 ? -10.927 -4.951 7.272 1.00 85.56 207 VAL A CA 1
ATOM 1617 C C . VAL A 1 207 ? -10.965 -5.834 6.031 1.00 85.56 207 VAL A C 1
ATOM 1619 O O . VAL A 1 207 ? -12.038 -6.175 5.536 1.00 85.56 207 VAL A O 1
ATOM 1622 N N . TYR A 1 208 ? -9.794 -6.186 5.507 1.00 83.81 208 TYR A N 1
ATOM 1623 C CA . TYR A 1 208 ? -9.641 -6.939 4.260 1.00 83.81 208 TYR A CA 1
ATOM 1624 C C . TYR A 1 208 ? -9.350 -8.415 4.539 1.00 83.81 208 TYR A C 1
ATOM 1626 O O . TYR A 1 208 ? -8.798 -8.765 5.587 1.00 83.81 208 TYR A O 1
ATOM 1634 N N . ALA A 1 209 ? -9.663 -9.290 3.582 1.00 79.31 209 ALA A N 1
ATOM 1635 C CA . ALA A 1 209 ? -9.315 -10.704 3.684 1.00 79.31 209 ALA A CA 1
ATOM 1636 C C . ALA A 1 209 ? -7.798 -10.867 3.886 1.00 79.31 209 ALA A C 1
ATOM 1638 O O . ALA A 1 209 ? -7.003 -10.251 3.180 1.00 79.31 209 ALA A O 1
ATOM 1639 N N . GLY A 1 210 ? -7.374 -11.668 4.867 1.00 71.06 210 GLY A N 1
ATOM 1640 C CA . GLY A 1 210 ? -5.952 -11.871 5.178 1.00 71.06 210 GLY A CA 1
ATOM 1641 C C . GLY A 1 210 ? -5.202 -10.635 5.702 1.00 71.06 210 GLY A C 1
ATOM 1642 O O . GLY A 1 210 ? -3.974 -10.667 5.747 1.00 71.06 210 GLY A O 1
ATOM 1643 N N . SER A 1 211 ? -5.908 -9.565 6.085 1.00 73.75 211 SER A N 1
ATOM 1644 C CA . SER A 1 211 ? -5.370 -8.530 6.977 1.00 73.75 211 SER A CA 1
ATOM 1645 C C . SER A 1 211 ? -5.654 -8.897 8.438 1.00 73.75 211 SER A C 1
ATOM 1647 O O . SER A 1 211 ? -6.611 -9.616 8.720 1.00 73.75 211 SER A O 1
ATOM 1649 N N . GLU A 1 212 ? -4.831 -8.408 9.363 1.00 79.19 212 GLU A N 1
ATOM 1650 C CA . GLU A 1 212 ? -5.021 -8.588 10.805 1.00 79.19 212 GLU A CA 1
ATOM 1651 C C . GLU A 1 212 ? -5.342 -7.238 11.458 1.00 79.19 212 GLU A C 1
ATOM 1653 O O . GLU A 1 212 ? -4.848 -6.190 11.040 1.00 79.19 212 GLU A O 1
ATOM 1658 N N . THR A 1 213 ? -6.195 -7.252 12.479 1.00 84.75 213 THR A N 1
ATOM 1659 C CA . THR A 1 213 ? -6.586 -6.070 13.252 1.00 84.75 213 THR A CA 1
ATOM 1660 C C . THR A 1 213 ? -6.530 -6.427 14.728 1.00 84.75 213 THR A C 1
ATOM 1662 O O . THR A 1 213 ? -7.250 -7.310 15.183 1.00 84.75 213 THR A O 1
ATOM 1665 N N . VAL A 1 214 ? -5.653 -5.743 15.464 1.00 89.25 214 VAL A N 1
ATOM 1666 C CA . VAL A 1 214 ? -5.387 -5.998 16.883 1.00 89.25 214 VAL A CA 1
ATOM 1667 C C . VAL A 1 214 ? -5.830 -4.791 17.697 1.00 89.25 214 VAL A C 1
ATOM 1669 O O . VAL A 1 214 ? -5.467 -3.658 17.376 1.00 89.25 214 VAL A O 1
ATOM 1672 N N . VAL A 1 215 ? -6.571 -5.050 18.773 1.00 92.44 215 VAL A N 1
ATOM 1673 C CA . VAL A 1 215 ? -6.908 -4.062 19.800 1.00 92.44 215 VAL A CA 1
ATOM 1674 C C . VAL A 1 215 ? -6.466 -4.622 21.148 1.00 92.44 215 VAL A C 1
ATOM 1676 O O . VAL A 1 215 ? -6.919 -5.684 21.566 1.00 92.44 215 VAL A O 1
ATOM 1679 N N . ALA A 1 216 ? -5.566 -3.910 21.816 1.00 93.62 216 ALA A N 1
ATOM 1680 C CA . ALA A 1 216 ? -5.132 -4.177 23.184 1.00 93.62 216 ALA A CA 1
ATOM 1681 C C . ALA A 1 216 ? -5.634 -3.082 24.142 1.00 93.62 216 ALA A C 1
ATOM 1683 O O . ALA A 1 216 ? -5.893 -1.954 23.713 1.00 93.62 216 ALA A O 1
ATOM 1684 N N . GLY A 1 217 ? -5.728 -3.416 25.428 1.00 92.69 217 GLY A N 1
ATOM 1685 C CA . GLY A 1 217 ? -6.082 -2.533 26.543 1.00 92.69 217 GLY A CA 1
ATOM 1686 C C . GLY A 1 217 ? -5.784 -3.227 27.876 1.00 92.69 217 GLY A C 1
ATOM 1687 O O . GLY A 1 217 ? -5.353 -4.383 27.872 1.00 92.69 217 GLY A O 1
ATOM 1688 N N . TYR A 1 218 ? -5.987 -2.544 29.004 1.00 91.19 218 TYR A N 1
ATOM 1689 C CA . TYR A 1 218 ? -5.796 -3.129 30.338 1.00 91.19 218 TYR A CA 1
ATOM 1690 C C . TYR A 1 218 ? -6.849 -2.607 31.343 1.00 91.19 218 TYR A C 1
ATOM 1692 O O . TYR A 1 218 ? -7.338 -1.487 31.167 1.00 91.19 218 TYR A O 1
ATOM 1700 N N . PRO A 1 219 ? -7.240 -3.409 32.353 1.00 89.12 219 PRO A N 1
ATOM 1701 C CA . PRO A 1 219 ? -8.228 -3.014 33.363 1.00 89.12 219 PRO A CA 1
ATOM 1702 C C . PRO A 1 219 ? -7.754 -1.860 34.258 1.00 89.12 219 PRO A C 1
ATOM 1704 O O . PRO A 1 219 ? -6.534 -1.759 34.528 1.00 89.12 219 PRO A O 1
#

InterPro domains:
  IPR002035 von Willebrand factor, type A [PF00092] (4-175)
  IPR002035 von Willebrand factor, type A [PS50234] (1-177)
  IPR036465 von Willebrand factor A-like domain superfamily [G3DSA:3.40.50.410] (1-179)
  IPR036465 von Willebrand factor A-like domain superfamily [SSF53300] (3-173)
  IPR050934 Inter-alpha-trypsin inhibitor heavy chain [PTHR10338] (91-217)

pLDDT: mean 77.36, std 26.27, range [21.88, 98.25]